Protein AF-A0A1T4WSH3-F1 (afdb_monomer)

Nearest PDB structures (foldseek):
  8tbq-assembly2_Q  TM=6.444E-01  e=2.329E+00  Homo sapiens
  2rbl-assembly1_B  TM=6.288E-01  e=8.322E+00  Homo sapiens
  4i84-assembly1_A  TM=2.835E-01  e=1.670E+00  Haemophilus influenzae Rd KW20

Secondary structure (DSSP, 8-state):
-------PPPPHHHHHHHHHHHHHHHHHHHHHHHHHHHHHHHHHHHHHHHHHHHHHHHHHHHSSSGGG-EETTEE-EEEETTEEEEEEEEE-TTSEEEEEEEEE-GGGS------TT---SEEEEEEEETTEEEEEESSSTT--EEESS-EEEEEE-SSEEEEEETTTEEEEEEPPTT-S-EEEEEE-TT-EEEEEEEEEEEE-SSSPEEEEEEE-TT-EEEEEEEEEES-EEEEES-S-TTS-----EEEEEEEEEEETTEEEEEEEEEEEE-

Foldseek 3Di:
DDDDDDDDDDDPVNVVVVVVVVVVPVVVVVVVVVVVVVVVVLVVVLVVQVVVLVVQVVQCQVDQDLQPDADLNWHWDDPDVPAPKTWTWDQHPVQKIKIKIKHFPPVPQPPLPCPVDPDAQWEWEWADEQQFIWIATPPDDGDTDGARHQEWEWEQDPFWIWIDGHDDDIDITGGDPPDQAEYEYEYDLRAEYPDEREYEYEHPDQDEHEYEYAYPPNHHHHYDYHDPYDHYHYHYNSPDPPDDDDRFTKMKIKMWIDGPNHTSDIDIDIHTRD

Solvent-accessible surface area (backbone atoms only — not comparable to full-atom values): 15424 Å² total; per-residue (Å²): 137,87,81,82,82,80,79,82,74,86,51,72,65,59,52,53,52,53,52,51,55,48,56,67,50,49,56,61,52,50,51,50,53,54,49,50,53,52,52,51,50,54,49,52,55,41,52,52,38,47,53,54,42,50,52,52,52,51,51,64,61,70,45,88,51,68,83,75,46,73,58,97,85,29,53,54,40,67,75,45,96,94,46,81,30,34,39,27,66,43,76,46,98,87,55,38,34,41,41,36,44,33,37,62,41,76,92,52,49,66,83,67,69,74,59,92,72,74,81,57,46,40,50,38,36,36,34,34,32,61,77,48,28,31,40,31,41,80,90,54,78,81,50,77,45,79,25,74,48,58,44,40,36,40,38,32,46,87,70,32,39,37,41,37,40,43,96,83,44,73,50,77,38,65,52,50,91,93,55,68,46,35,37,38,38,34,34,37,54,71,19,45,25,80,56,72,29,38,36,38,35,34,28,73,41,94,53,59,25,37,40,38,39,35,66,32,94,66,32,43,74,38,70,51,75,47,78,77,36,64,46,72,45,79,42,74,59,67,85,65,90,89,66,82,92,73,70,55,40,35,28,43,40,36,33,37,30,26,44,92,94,38,76,70,40,74,49,76,48,77,41,78,41,121

Radius of gyration: 34.71 Å; Cα contacts (8 Å, |Δi|>4): 521; chains: 1; bounding box: 58×42×133 Å

Structure (mmCIF, N/CA/C/O backbone):
data_AF-A0A1T4WSH3-F1
#
_entry.id   AF-A0A1T4WSH3-F1
#
loop_
_atom_site.group_PDB
_atom_site.id
_atom_site.type_symbol
_atom_site.label_atom_id
_atom_site.label_alt_id
_atom_site.label_comp_id
_atom_site.label_asym_id
_atom_site.label_entity_id
_atom_site.label_seq_id
_atom_site.pdbx_PDB_ins_code
_atom_site.Cartn_x
_atom_site.Cartn_y
_atom_site.Cartn_z
_atom_site.occupancy
_atom_site.B_iso_or_equiv
_atom_site.auth_seq_id
_atom_site.auth_comp_id
_atom_site.auth_asym_id
_atom_site.auth_atom_id
_atom_site.pdbx_PDB_model_num
ATOM 1 N N . MET A 1 1 ? -1.755 12.542 95.891 1.00 45.91 1 MET A N 1
ATOM 2 C CA . MET A 1 1 ? -3.155 12.495 95.406 1.00 45.91 1 MET A CA 1
ATOM 3 C C . MET A 1 1 ? -3.164 12.089 93.937 1.00 45.91 1 MET A C 1
ATOM 5 O O . MET A 1 1 ? -2.568 12.789 93.130 1.00 45.91 1 MET A O 1
ATOM 9 N N . LYS A 1 2 ? -3.766 10.944 93.587 1.00 52.41 2 LYS A N 1
ATOM 10 C CA . LYS A 1 2 ? -3.873 10.466 92.195 1.00 52.41 2 LYS A CA 1
ATOM 11 C C . LYS A 1 2 ? -5.137 11.063 91.564 1.00 52.41 2 LYS A C 1
ATOM 13 O O . LYS A 1 2 ? -6.231 10.855 92.079 1.00 52.41 2 LYS A O 1
ATOM 18 N N . LYS A 1 3 ? -4.981 11.833 90.485 1.00 61.66 3 LYS A N 1
ATOM 19 C CA . LYS A 1 3 ? -6.081 12.474 89.749 1.00 61.66 3 LYS A CA 1
ATOM 20 C C . LYS A 1 3 ? -6.714 11.425 88.823 1.00 61.66 3 LYS A C 1
ATOM 22 O O . LYS A 1 3 ? -6.039 10.933 87.923 1.00 61.66 3 LYS A O 1
ATOM 27 N N . TYR A 1 4 ? -7.969 11.047 89.059 1.00 64.12 4 TYR A N 1
ATOM 28 C CA . TYR A 1 4 ? -8.702 10.151 88.160 1.00 64.12 4 TYR A CA 1
ATOM 29 C C . TYR A 1 4 ? -9.116 10.923 86.901 1.00 64.12 4 TYR A C 1
ATOM 31 O O . TYR A 1 4 ? -9.832 11.919 86.982 1.00 64.12 4 TYR A O 1
ATOM 39 N N . ILE A 1 5 ? -8.643 10.478 85.736 1.00 67.00 5 ILE A N 1
ATOM 40 C CA . ILE A 1 5 ? -9.061 11.008 84.434 1.00 67.00 5 ILE A CA 1
ATOM 41 C C . ILE A 1 5 ? -10.347 10.277 84.043 1.00 67.00 5 ILE A C 1
ATOM 43 O O . ILE A 1 5 ? -10.313 9.102 83.683 1.00 67.00 5 ILE A O 1
ATOM 47 N N . ILE A 1 6 ? -11.488 10.960 84.133 1.00 66.00 6 ILE A N 1
ATOM 48 C CA . ILE A 1 6 ? -12.775 10.436 83.663 1.00 66.00 6 ILE A CA 1
ATOM 49 C C . ILE A 1 6 ? -12.765 10.509 82.132 1.00 66.00 6 ILE A C 1
ATOM 51 O O . ILE A 1 6 ? -12.774 11.601 81.562 1.00 66.00 6 ILE A O 1
ATOM 55 N N . LYS A 1 7 ? -12.722 9.358 81.452 1.00 70.38 7 LYS A N 1
ATOM 56 C CA . LYS A 1 7 ? -12.909 9.305 79.996 1.00 70.38 7 LYS A CA 1
ATOM 57 C C . LYS A 1 7 ? -14.381 9.595 79.695 1.00 70.38 7 LYS A C 1
ATOM 59 O O . LYS A 1 7 ? -15.243 8.799 80.054 1.00 70.38 7 LYS A O 1
ATOM 64 N N . LYS A 1 8 ? -14.674 10.743 79.076 1.00 74.38 8 LYS A N 1
ATOM 65 C CA . LYS A 1 8 ? -16.022 11.049 78.575 1.00 74.38 8 LYS A CA 1
ATOM 66 C C . LYS A 1 8 ? -16.357 10.060 77.453 1.00 74.38 8 LYS A C 1
ATOM 68 O O . LYS A 1 8 ? -15.597 9.955 76.494 1.00 74.38 8 LYS A O 1
ATOM 73 N N . GLY A 1 9 ? -17.440 9.304 77.616 1.00 78.44 9 GLY A N 1
ATOM 74 C CA . GLY A 1 9 ? -17.995 8.460 76.556 1.00 78.44 9 GLY A CA 1
ATOM 75 C C . GLY A 1 9 ? -18.717 9.301 75.503 1.00 78.44 9 GLY A C 1
ATOM 76 O O . GLY A 1 9 ? -19.080 10.445 75.772 1.00 78.44 9 GLY A O 1
ATOM 77 N N . PHE A 1 10 ? -18.923 8.730 74.317 1.00 84.06 10 PHE A N 1
ATOM 78 C CA . PHE A 1 10 ? -19.727 9.358 73.271 1.00 84.06 10 PHE A CA 1
ATOM 79 C C . PHE A 1 10 ? -21.198 9.398 73.673 1.00 84.06 10 PHE A C 1
ATOM 81 O O . PHE A 1 10 ? -21.735 8.438 74.233 1.00 84.06 10 PHE A O 1
ATOM 88 N N . THR A 1 11 ? -21.857 10.507 73.367 1.00 92.12 11 THR A N 1
ATOM 89 C CA . THR A 1 11 ? -23.306 10.621 73.513 1.00 92.12 11 THR A CA 1
ATOM 90 C C . THR A 1 11 ? -24.012 9.854 72.392 1.00 92.12 11 THR A C 1
ATOM 92 O O . THR A 1 11 ? -23.492 9.702 71.286 1.00 92.12 11 THR A O 1
ATOM 95 N N . LEU A 1 12 ? -25.234 9.381 72.653 1.00 89.25 12 LEU A N 1
ATOM 96 C CA . LEU A 1 12 ? -26.031 8.661 71.653 1.00 89.25 12 LEU A CA 1
ATOM 97 C C . LEU A 1 12 ? -26.267 9.506 70.388 1.00 89.25 12 LEU A C 1
ATOM 99 O O . LEU A 1 12 ? -26.249 8.983 69.276 1.00 89.25 12 LEU A O 1
ATOM 103 N N . ILE A 1 13 ? -26.445 10.819 70.557 1.00 92.62 13 ILE A N 1
ATOM 104 C CA . ILE A 1 13 ? -26.653 11.749 69.446 1.00 92.62 13 ILE A CA 1
AT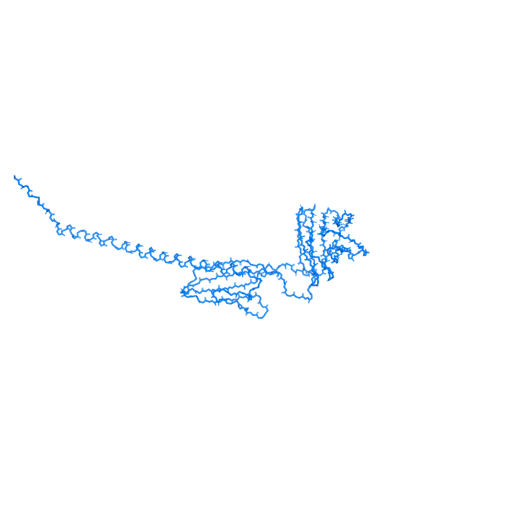OM 105 C C . ILE A 1 13 ? -25.398 11.899 68.576 1.00 92.62 13 ILE A C 1
ATOM 107 O O . ILE A 1 13 ? -25.514 11.897 67.354 1.00 92.62 13 ILE A O 1
ATOM 111 N N . GLU A 1 14 ? -24.198 11.940 69.167 1.00 91.81 14 GLU A N 1
ATOM 112 C CA . GLU A 1 14 ? -22.936 11.966 68.410 1.00 91.81 14 GLU A CA 1
ATOM 113 C C . GLU A 1 14 ? -22.755 10.692 67.577 1.00 91.81 14 GLU A C 1
ATOM 115 O O . GLU A 1 14 ? -22.314 10.765 66.428 1.00 91.81 14 GLU A O 1
ATOM 120 N N . ILE A 1 15 ? -23.151 9.534 68.117 1.00 94.06 15 ILE A N 1
ATOM 121 C CA . ILE A 1 15 ? -23.116 8.255 67.395 1.00 94.06 15 ILE A CA 1
ATOM 122 C C . ILE A 1 15 ? -24.093 8.282 66.211 1.00 94.06 15 ILE A C 1
ATOM 124 O O . ILE A 1 15 ? -23.707 7.946 65.091 1.00 94.06 15 ILE A O 1
ATOM 128 N N . LEU A 1 16 ? -25.333 8.731 66.423 1.00 94.69 16 LEU A N 1
ATOM 129 C CA . LEU A 1 16 ? -26.349 8.807 65.366 1.00 94.69 16 LEU A CA 1
ATOM 130 C C . LEU A 1 16 ? -25.960 9.776 64.244 1.00 94.69 16 LEU A C 1
ATOM 132 O O . LEU A 1 16 ? -26.102 9.439 63.066 1.00 94.69 16 LEU A O 1
ATOM 136 N N . ILE A 1 17 ? -25.430 10.953 64.588 1.00 95.12 17 ILE A N 1
ATOM 137 C CA . ILE A 1 17 ? -24.959 11.936 63.603 1.00 95.12 17 ILE A CA 1
ATOM 138 C C . ILE A 1 17 ? -23.776 11.367 62.811 1.00 95.12 17 ILE A C 1
ATOM 140 O O . ILE A 1 17 ? -23.771 11.448 61.584 1.00 95.12 17 ILE A O 1
ATOM 144 N N . SER A 1 18 ? -22.815 10.725 63.481 1.00 95.94 18 SER A N 1
ATOM 145 C CA . SER A 1 18 ? -21.646 10.126 62.820 1.00 95.94 18 SER A CA 1
ATOM 146 C C . SER A 1 18 ? -22.043 9.029 61.827 1.00 95.94 18 SER A C 1
ATOM 148 O O . SER A 1 18 ? -21.550 9.009 60.702 1.00 95.94 18 SER A O 1
ATOM 150 N N . ILE A 1 19 ? -22.978 8.151 62.206 1.00 94.44 19 ILE A N 1
ATOM 151 C CA . ILE A 1 19 ? -23.505 7.098 61.323 1.00 94.44 19 ILE A CA 1
ATOM 152 C C . ILE A 1 19 ? -24.274 7.706 60.142 1.00 94.44 19 ILE A C 1
ATOM 154 O O . ILE A 1 19 ? -24.131 7.249 59.009 1.00 94.44 19 ILE A O 1
ATOM 158 N N . SER A 1 20 ? -25.055 8.760 60.382 1.00 95.62 20 SER A N 1
ATOM 159 C CA . SER A 1 20 ? -25.811 9.445 59.326 1.00 95.62 20 SER A CA 1
ATOM 160 C C . SER A 1 20 ? -24.880 10.071 58.287 1.00 95.62 20 SER A C 1
ATOM 162 O O . SER A 1 20 ? -25.055 9.861 57.089 1.00 95.62 20 SER A O 1
ATOM 164 N N . ILE A 1 21 ? -23.842 10.780 58.741 1.00 96.31 21 ILE A N 1
ATOM 165 C CA . ILE A 1 21 ? -22.812 11.359 57.868 1.00 96.31 21 ILE A CA 1
ATOM 166 C C . ILE A 1 21 ? -22.075 10.252 57.105 1.00 96.31 21 ILE A C 1
ATOM 168 O O . ILE A 1 21 ? -21.850 10.378 55.902 1.00 96.31 21 ILE A O 1
ATOM 172 N N . LEU A 1 22 ? -21.750 9.142 57.773 1.00 95.81 22 LEU A N 1
ATOM 173 C CA . LEU A 1 22 ? -21.101 7.999 57.141 1.00 95.81 22 LEU A CA 1
ATOM 174 C C . LEU A 1 22 ? -21.944 7.432 55.989 1.00 95.81 22 LEU A C 1
ATOM 176 O O . LEU A 1 22 ? -21.416 7.230 54.897 1.00 95.81 22 LEU A O 1
ATOM 180 N N . PHE A 1 23 ? -23.249 7.226 56.186 1.00 95.69 23 PHE A N 1
ATOM 181 C CA . PHE A 1 23 ? -24.123 6.728 55.119 1.00 95.69 23 PHE A CA 1
ATOM 182 C C . PHE A 1 23 ? -24.249 7.702 53.946 1.00 95.69 23 PHE A C 1
ATOM 184 O O . PHE A 1 23 ? -24.238 7.263 52.795 1.00 95.69 23 PHE A O 1
ATOM 191 N N . ILE A 1 24 ? -24.294 9.010 54.216 1.00 96.38 24 ILE A N 1
ATOM 192 C CA . ILE A 1 24 ? -24.302 10.042 53.169 1.00 96.38 24 ILE A CA 1
ATOM 193 C C . ILE A 1 24 ? -23.031 9.959 52.304 1.00 96.38 24 ILE A C 1
ATOM 195 O O . ILE A 1 24 ? -23.103 10.145 51.091 1.00 96.38 24 ILE A O 1
ATOM 199 N N . ILE A 1 25 ? -21.877 9.635 52.899 1.00 96.88 25 ILE A N 1
ATOM 200 C CA . ILE A 1 25 ? -20.580 9.563 52.202 1.00 96.88 25 ILE A CA 1
ATOM 201 C C . ILE A 1 25 ? -20.362 8.215 51.494 1.00 96.88 25 ILE A C 1
ATOM 203 O O . ILE A 1 25 ? -19.770 8.175 50.414 1.00 96.88 25 ILE A O 1
ATOM 207 N N . ILE A 1 26 ? -20.834 7.103 52.065 1.00 97.00 26 ILE A N 1
ATOM 208 C CA . ILE A 1 26 ? -20.599 5.758 51.508 1.00 97.00 26 ILE A CA 1
ATOM 209 C C . ILE A 1 26 ? -21.195 5.609 50.104 1.00 97.00 26 ILE A C 1
ATOM 211 O O . ILE A 1 26 ? -20.582 4.970 49.247 1.00 97.00 26 ILE A O 1
ATOM 215 N N . ILE A 1 27 ? -22.364 6.199 49.847 1.00 93.94 27 ILE A N 1
ATOM 216 C CA . ILE A 1 27 ? -23.059 6.079 48.557 1.00 93.94 27 ILE A CA 1
ATOM 217 C C . ILE A 1 27 ? -22.213 6.639 47.392 1.00 93.94 27 ILE A C 1
ATOM 219 O O . ILE A 1 27 ? -21.898 5.874 46.473 1.00 93.94 27 ILE A O 1
ATOM 223 N N . PRO A 1 28 ? -21.789 7.921 47.390 1.00 94.62 28 PRO A N 1
ATOM 224 C CA . PRO A 1 28 ? -20.967 8.459 46.307 1.00 94.62 28 PRO A CA 1
ATOM 225 C C . PRO A 1 28 ? -19.596 7.778 46.219 1.00 94.62 28 PRO A C 1
ATOM 227 O O . PRO A 1 28 ? -19.107 7.551 45.113 1.00 94.62 28 PRO A O 1
ATOM 230 N N . LEU A 1 29 ? -19.000 7.383 47.350 1.00 95.69 29 LEU A N 1
ATOM 231 C CA . LEU A 1 29 ? -17.715 6.681 47.355 1.00 95.69 29 LEU A CA 1
ATOM 232 C C . LEU A 1 29 ? -17.809 5.309 46.671 1.00 95.69 29 LEU A C 1
ATOM 234 O O . LEU A 1 29 ? -16.958 4.958 45.855 1.00 95.69 29 LEU A O 1
ATOM 238 N N . SER A 1 30 ? -18.881 4.564 46.940 1.00 95.50 30 SER A N 1
ATOM 239 C CA . SER A 1 30 ? -19.142 3.273 46.295 1.00 95.50 30 SER A CA 1
ATOM 240 C C . SER A 1 30 ? -19.318 3.436 44.786 1.00 95.50 30 SER A C 1
ATOM 242 O O . SER A 1 30 ? -18.736 2.682 44.006 1.00 95.50 30 SER A O 1
ATOM 244 N N . ASN A 1 31 ? -20.047 4.471 44.357 1.00 95.12 31 ASN A N 1
ATOM 245 C CA . ASN A 1 31 ? -20.221 4.777 42.937 1.00 95.12 31 ASN A CA 1
ATOM 246 C C . ASN A 1 31 ? -18.897 5.125 42.247 1.00 95.12 31 ASN A C 1
ATOM 248 O O . ASN A 1 31 ? -18.676 4.694 41.113 1.00 95.12 31 ASN A O 1
ATOM 252 N N . LEU A 1 32 ? -18.000 5.856 42.916 1.00 95.50 32 LEU A N 1
ATOM 253 C CA . LEU A 1 32 ? -16.665 6.149 42.390 1.00 95.50 32 LEU A CA 1
ATOM 254 C C . LEU A 1 32 ? -15.827 4.879 42.228 1.00 95.50 32 LEU A C 1
ATOM 256 O O . LEU A 1 32 ? -15.214 4.693 41.180 1.00 95.50 32 LEU A O 1
ATOM 260 N N . ILE A 1 33 ? -15.840 3.978 43.213 1.00 96.31 33 ILE A N 1
ATOM 261 C CA . ILE A 1 33 ? -15.105 2.705 43.144 1.00 96.31 33 ILE A CA 1
ATOM 262 C C . ILE A 1 33 ? -15.643 1.831 42.002 1.00 96.31 33 ILE A C 1
ATOM 264 O O . ILE A 1 33 ? -14.872 1.325 41.182 1.00 96.31 33 ILE A O 1
ATOM 268 N N . ILE A 1 34 ? -16.966 1.693 41.889 1.00 95.88 34 ILE A N 1
ATOM 269 C CA . ILE A 1 34 ? -17.604 0.925 40.809 1.00 95.88 34 ILE A CA 1
ATOM 270 C C . ILE A 1 34 ? -17.292 1.548 39.442 1.00 95.88 34 ILE A C 1
ATOM 272 O O . ILE A 1 34 ? -17.012 0.837 38.480 1.00 95.88 34 ILE A O 1
ATOM 276 N N . SER A 1 35 ? -17.314 2.875 39.336 1.00 94.88 35 SER A N 1
ATOM 277 C CA . SER A 1 35 ? -17.013 3.563 38.075 1.00 94.88 35 SER A CA 1
ATOM 278 C C . SER A 1 35 ? -15.540 3.429 37.697 1.00 94.88 35 SER A C 1
ATOM 280 O O . SER A 1 35 ? -15.230 3.151 36.543 1.00 94.88 35 SER A O 1
ATOM 282 N N . SER A 1 36 ? -14.634 3.552 38.668 1.00 95.19 36 SER A N 1
ATOM 283 C CA . SER A 1 36 ? -13.191 3.406 38.467 1.00 95.19 36 SER A CA 1
ATOM 284 C C . SER A 1 36 ? -12.817 1.993 38.019 1.00 95.19 36 SER A C 1
ATOM 286 O O . SER A 1 36 ? -12.074 1.821 37.053 1.00 95.19 36 SER A O 1
ATOM 288 N N . THR A 1 37 ? -13.391 0.967 38.652 1.00 95.25 37 THR A N 1
ATOM 289 C CA . THR A 1 37 ? -13.166 -0.436 38.266 1.00 95.25 37 THR A CA 1
ATOM 290 C C . THR A 1 37 ? -13.713 -0.737 36.872 1.00 95.25 37 THR A C 1
ATOM 292 O O . THR A 1 37 ? -13.007 -1.327 36.057 1.00 95.25 37 THR A O 1
ATOM 295 N N . LYS A 1 38 ? -14.922 -0.261 36.542 1.00 94.25 38 LYS A N 1
ATOM 296 C CA . LYS A 1 38 ? -15.485 -0.377 35.186 1.00 94.25 38 LYS A CA 1
ATOM 297 C C . LYS A 1 38 ? -14.633 0.339 34.138 1.00 94.25 38 LYS A C 1
ATOM 299 O O . LYS A 1 38 ? -14.395 -0.217 33.069 1.00 94.25 38 LYS A O 1
ATOM 304 N N . MET A 1 39 ? -14.163 1.549 34.439 1.00 93.69 39 MET A N 1
ATOM 305 C CA . MET A 1 39 ? -13.318 2.325 33.531 1.00 93.69 39 MET A CA 1
ATOM 306 C C . MET A 1 39 ? -11.962 1.654 33.319 1.00 93.69 39 MET A C 1
ATOM 308 O O . MET A 1 39 ? -11.512 1.542 32.183 1.00 93.69 39 MET A O 1
ATOM 312 N N . SER A 1 40 ? -11.358 1.138 34.390 1.00 94.81 40 SER A N 1
ATOM 313 C CA . SER A 1 40 ? -10.108 0.379 34.320 1.00 94.81 40 SER A CA 1
ATOM 314 C C . SER A 1 40 ? -10.277 -0.876 33.469 1.00 94.81 40 SER A C 1
ATOM 316 O O . SER A 1 40 ? -9.476 -1.108 32.567 1.00 94.81 40 SER A O 1
ATOM 318 N N . LYS A 1 41 ? -11.363 -1.637 33.673 1.00 92.75 41 LYS A N 1
ATOM 319 C CA . LYS A 1 41 ? -11.628 -2.840 32.879 1.00 92.75 41 LYS A CA 1
ATOM 320 C C . LYS A 1 41 ? -11.861 -2.521 31.404 1.00 92.75 41 LYS A C 1
ATOM 322 O O . LYS A 1 41 ? -11.288 -3.170 30.541 1.00 92.75 41 LYS A O 1
ATOM 327 N N . SER A 1 42 ? -12.647 -1.487 31.105 1.00 91.75 42 SER A N 1
ATOM 328 C CA . SER A 1 42 ? -12.857 -1.047 29.722 1.00 91.75 42 SER A CA 1
ATOM 329 C C . SER A 1 42 ? -11.567 -0.539 29.069 1.00 91.75 42 SER A C 1
ATOM 331 O O . SER A 1 42 ? -11.404 -0.690 27.858 1.00 91.75 42 SER A O 1
ATOM 333 N N . GLY A 1 43 ? -10.672 0.082 29.842 1.00 93.44 43 GLY A N 1
ATOM 334 C CA . GLY A 1 43 ? -9.358 0.519 29.377 1.00 93.44 43 GLY A CA 1
ATOM 335 C C . GLY A 1 43 ? -8.458 -0.660 29.021 1.00 93.44 43 GLY A C 1
ATOM 336 O O . GLY A 1 43 ? -7.895 -0.679 27.930 1.00 93.44 43 GLY A O 1
ATOM 337 N N . GLU A 1 44 ? -8.395 -1.663 29.898 1.00 94.12 44 GLU A N 1
ATOM 338 C CA . GLU A 1 44 ? -7.676 -2.920 29.663 1.00 94.12 44 GLU A CA 1
ATOM 339 C C . GLU A 1 44 ? -8.182 -3.618 28.393 1.00 94.12 44 GLU A C 1
ATOM 341 O O . GLU A 1 44 ? -7.391 -3.949 27.512 1.00 94.12 44 GLU A O 1
ATOM 346 N N . GLU A 1 45 ? -9.503 -3.761 28.244 1.00 93.94 45 GLU A N 1
ATOM 347 C CA . GLU A 1 45 ? -10.096 -4.414 27.072 1.00 93.94 45 GLU A CA 1
ATOM 348 C C . GLU A 1 45 ? -9.777 -3.680 25.767 1.00 93.94 45 GLU A C 1
ATOM 350 O O . GLU A 1 45 ? -9.473 -4.293 24.742 1.00 93.94 45 GLU A O 1
ATOM 355 N N . LYS A 1 46 ? -9.808 -2.345 25.799 1.00 94.81 46 LYS A N 1
ATOM 356 C CA . LYS A 1 46 ? -9.439 -1.529 24.643 1.00 94.81 46 LYS A CA 1
ATOM 357 C C . LYS A 1 46 ? -7.957 -1.659 24.314 1.00 94.81 46 LYS A C 1
ATOM 359 O O . LYS A 1 46 ? -7.614 -1.753 23.141 1.00 94.81 46 LYS A O 1
ATOM 364 N N . GLN A 1 47 ? -7.087 -1.662 25.320 1.00 96.12 47 GLN A N 1
ATOM 365 C CA . GLN A 1 47 ? -5.649 -1.805 25.115 1.00 96.12 47 GLN A CA 1
ATOM 366 C C . GLN A 1 47 ? -5.312 -3.164 24.496 1.00 96.12 47 GLN A C 1
ATOM 368 O O . GLN A 1 47 ? -4.571 -3.214 23.520 1.00 96.12 47 GLN A O 1
ATOM 373 N N . GLN A 1 48 ? -5.906 -4.246 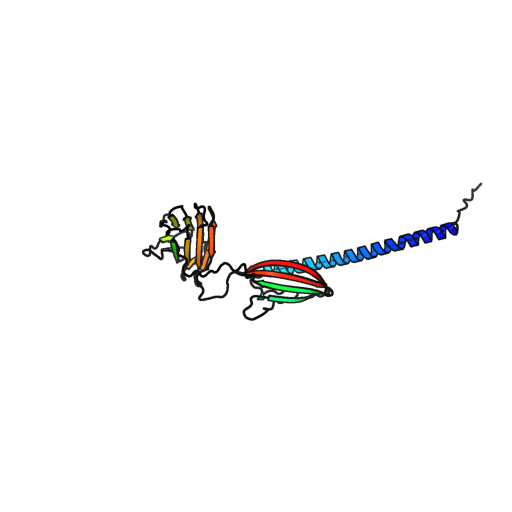25.003 1.00 95.00 48 GLN A N 1
ATOM 374 C CA . GLN A 1 48 ? -5.755 -5.579 24.419 1.00 95.00 48 GLN A CA 1
ATOM 375 C C . GLN A 1 48 ? -6.236 -5.614 22.962 1.00 95.00 48 GLN A C 1
ATOM 377 O O . GLN A 1 48 ? -5.510 -6.083 22.089 1.00 95.00 48 GLN A O 1
ATOM 382 N N . ALA A 1 49 ? -7.417 -5.054 22.674 1.00 95.25 49 ALA A N 1
ATOM 383 C CA . ALA A 1 49 ? -7.952 -4.988 21.315 1.00 95.25 49 ALA A CA 1
ATOM 384 C C . ALA A 1 49 ? -7.039 -4.211 20.348 1.00 95.25 49 ALA A C 1
ATOM 386 O O . ALA A 1 49 ? -6.861 -4.624 19.203 1.00 95.25 49 ALA A O 1
ATOM 387 N N . VAL A 1 50 ? -6.434 -3.108 20.805 1.00 96.56 50 VAL A N 1
ATOM 388 C CA . VAL A 1 50 ? -5.454 -2.343 20.018 1.00 96.56 50 VAL A CA 1
ATOM 389 C C . VAL A 1 50 ? -4.229 -3.198 19.708 1.00 96.56 50 VAL A C 1
ATOM 391 O O . VAL A 1 50 ? -3.853 -3.298 18.543 1.00 96.56 50 VAL A O 1
ATOM 394 N N . THR A 1 51 ? -3.648 -3.849 20.718 1.00 95.88 51 THR A N 1
ATOM 395 C CA . THR A 1 51 ? -2.463 -4.701 20.547 1.00 95.88 51 THR A CA 1
ATOM 396 C C . THR A 1 51 ? -2.721 -5.836 19.557 1.00 95.88 51 THR A C 1
ATOM 398 O O . THR A 1 51 ? -1.926 -6.035 18.641 1.00 95.88 51 THR A O 1
ATOM 401 N N . ILE A 1 52 ? -3.853 -6.538 19.689 1.00 94.88 52 ILE A N 1
ATOM 402 C CA . ILE A 1 52 ? -4.230 -7.639 18.789 1.00 94.88 52 ILE A CA 1
ATOM 403 C C . ILE A 1 52 ? -4.358 -7.128 17.349 1.00 94.88 52 ILE A C 1
ATOM 405 O O . ILE A 1 52 ? -3.769 -7.696 16.431 1.00 94.88 52 ILE A O 1
ATOM 409 N N . ALA A 1 53 ? -5.098 -6.036 17.138 1.00 95.56 53 ALA A N 1
ATOM 410 C CA . ALA A 1 53 ? -5.300 -5.480 15.802 1.00 95.56 53 ALA A CA 1
ATOM 411 C C . ALA A 1 53 ? -3.992 -4.997 15.157 1.00 95.56 53 ALA A C 1
ATOM 413 O O . ALA A 1 53 ? -3.794 -5.192 13.958 1.00 95.56 53 ALA A O 1
ATOM 414 N N . GLN A 1 54 ? -3.098 -4.382 15.936 1.00 95.12 54 GLN A N 1
ATOM 415 C CA . GLN A 1 54 ? -1.798 -3.923 15.448 1.00 95.12 54 GLN A CA 1
ATOM 416 C C . GLN A 1 54 ? -0.910 -5.086 15.009 1.00 95.12 54 GLN A C 1
ATOM 418 O O . GLN A 1 54 ? -0.397 -5.051 13.894 1.00 95.12 54 GLN A O 1
ATOM 423 N N . GLN A 1 55 ? -0.797 -6.132 15.830 1.00 94.31 55 GLN A N 1
ATOM 424 C CA . GLN A 1 55 ? -0.006 -7.320 15.494 1.00 94.31 55 GLN A CA 1
ATOM 425 C C . GLN A 1 55 ? -0.501 -7.980 14.205 1.00 94.31 55 GLN A C 1
ATOM 427 O O . GLN A 1 55 ? 0.290 -8.249 13.305 1.00 94.31 55 GLN A O 1
ATOM 432 N N . ILE A 1 56 ? -1.820 -8.139 14.070 1.00 94.81 56 ILE A N 1
ATOM 433 C CA . ILE A 1 56 ? -2.428 -8.691 12.855 1.0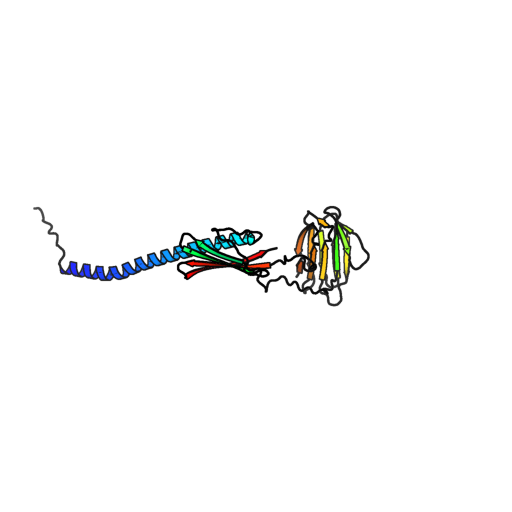0 94.81 56 ILE A CA 1
ATOM 434 C C . ILE A 1 56 ? -2.088 -7.829 11.634 1.00 94.81 56 ILE A C 1
ATOM 436 O O . ILE A 1 56 ? -1.699 -8.359 10.596 1.00 94.81 56 ILE A O 1
ATOM 440 N N . ILE A 1 57 ? -2.206 -6.501 11.731 1.00 94.31 57 ILE A N 1
ATOM 441 C CA . ILE A 1 57 ? -1.858 -5.604 10.618 1.00 94.31 57 ILE A CA 1
ATOM 442 C C . ILE A 1 57 ? -0.382 -5.728 10.238 1.00 94.31 57 ILE A C 1
ATOM 444 O O . ILE A 1 57 ? -0.062 -5.743 9.049 1.00 94.31 57 ILE A O 1
ATOM 448 N N . GLU A 1 58 ? 0.516 -5.777 11.217 1.00 92.88 58 GLU A N 1
ATOM 449 C CA . GLU A 1 58 ? 1.957 -5.871 10.978 1.00 92.88 58 GLU A CA 1
ATOM 450 C C . GLU A 1 58 ? 2.330 -7.181 10.285 1.00 92.88 58 GLU A C 1
ATOM 452 O O . GLU A 1 58 ? 3.072 -7.170 9.303 1.00 92.88 58 GLU A O 1
ATOM 457 N N . GLU A 1 59 ? 1.745 -8.294 10.708 1.00 92.00 59 GLU A N 1
ATOM 458 C CA . GLU A 1 59 ? 1.976 -9.590 10.076 1.00 92.00 59 GLU A CA 1
ATOM 459 C C . GLU A 1 59 ? 1.371 -9.664 8.674 1.00 92.00 59 GLU A C 1
ATOM 461 O O . GLU A 1 59 ? 2.042 -10.105 7.741 1.00 92.00 59 GLU A O 1
ATOM 466 N N . ILE A 1 60 ? 0.148 -9.153 8.474 1.00 91.50 60 ILE A N 1
ATOM 467 C CA . ILE A 1 60 ? -0.446 -9.053 7.133 1.00 91.50 60 ILE A CA 1
ATOM 468 C C . ILE A 1 60 ? 0.435 -8.191 6.221 1.00 91.50 60 ILE A C 1
ATOM 470 O O . ILE A 1 60 ? 0.563 -8.488 5.032 1.00 91.50 60 ILE A O 1
ATOM 474 N N . LYS A 1 61 ? 1.061 -7.129 6.737 1.00 89.19 61 LYS A N 1
ATOM 475 C CA . LYS A 1 61 ? 2.009 -6.311 5.967 1.00 89.19 61 LYS A CA 1
ATOM 476 C C . LYS A 1 61 ? 3.319 -7.037 5.670 1.00 89.19 61 LYS A C 1
ATOM 478 O O . LYS A 1 61 ? 3.878 -6.799 4.604 1.00 89.19 61 LYS A O 1
ATOM 483 N N . GLY A 1 62 ? 3.789 -7.893 6.575 1.00 86.06 62 GLY A N 1
ATOM 484 C CA . GLY A 1 62 ? 5.067 -8.599 6.463 1.00 86.06 62 GLY A CA 1
ATOM 485 C C . GLY A 1 62 ? 5.065 -9.817 5.534 1.00 86.06 62 GLY A C 1
ATOM 486 O O . GLY A 1 62 ? 6.123 -10.197 5.038 1.00 86.06 62 GLY A O 1
ATOM 487 N N . ILE A 1 63 ? 3.910 -10.434 5.273 1.00 84.56 63 ILE A N 1
ATOM 488 C CA . ILE A 1 63 ? 3.814 -11.596 4.369 1.00 84.56 63 ILE A CA 1
ATOM 489 C C . ILE A 1 63 ? 3.859 -11.185 2.885 1.00 84.56 63 ILE A C 1
ATOM 491 O O . ILE A 1 63 ? 3.381 -10.107 2.543 1.00 84.56 63 ILE A O 1
ATOM 495 N N . PRO A 1 64 ? 4.363 -12.026 1.968 1.00 75.44 64 PRO A N 1
ATOM 496 C CA . PRO A 1 64 ? 4.351 -11.726 0.532 1.00 75.44 64 PRO A CA 1
ATOM 497 C C . PRO A 1 64 ? 2.954 -11.876 -0.097 1.00 75.44 64 PRO A C 1
ATOM 499 O O . PRO A 1 64 ? 2.549 -11.045 -0.903 1.00 75.44 64 PRO A O 1
ATOM 502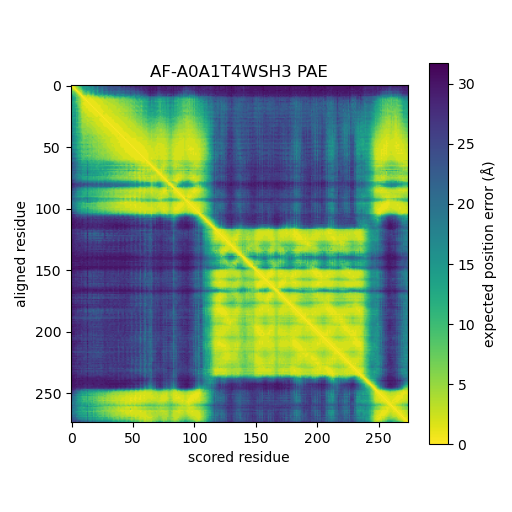 N N . ASP A 1 65 ? 2.185 -12.881 0.329 1.00 81.56 65 ASP A N 1
ATOM 503 C CA . ASP A 1 65 ? 0.835 -13.195 -0.161 1.00 81.56 65 ASP A CA 1
ATOM 504 C C . ASP A 1 65 ? -0.116 -13.381 1.032 1.00 81.56 65 ASP A C 1
ATOM 506 O O . ASP A 1 65 ? 0.277 -13.879 2.084 1.00 81.56 65 ASP A O 1
ATOM 510 N N . PHE A 1 66 ? -1.379 -12.988 0.886 1.00 84.50 66 PHE A N 1
ATOM 511 C CA . PHE A 1 66 ? -2.413 -13.178 1.902 1.00 84.50 66 PHE A CA 1
ATOM 512 C C . PHE A 1 66 ? -2.755 -14.652 2.147 1.00 84.50 66 PHE A C 1
ATOM 514 O O . PHE A 1 66 ? -3.165 -14.994 3.255 1.00 84.50 66 PHE A O 1
ATOM 521 N N . ASN A 1 67 ? -2.529 -15.537 1.171 1.00 78.81 67 ASN A N 1
ATOM 522 C CA . ASN A 1 67 ? -2.762 -16.977 1.345 1.00 78.81 67 ASN A CA 1
ATOM 523 C C . ASN A 1 67 ? -1.856 -17.612 2.415 1.00 78.81 67 ASN A C 1
ATOM 525 O O . ASN A 1 67 ? -2.197 -18.661 2.957 1.00 78.81 67 ASN A O 1
ATOM 529 N N . SER A 1 68 ? -0.713 -16.991 2.735 1.00 76.12 68 SER A N 1
ATOM 530 C CA . SER A 1 68 ? 0.207 -17.475 3.770 1.00 76.12 68 SER A CA 1
ATOM 531 C C . SER A 1 68 ? -0.066 -16.890 5.159 1.00 76.12 68 SER A C 1
ATOM 533 O O . SER A 1 68 ? 0.735 -17.099 6.067 1.00 76.12 68 SER A O 1
ATOM 535 N N . PHE A 1 69 ? -1.143 -16.121 5.345 1.00 83.69 69 PHE A N 1
ATOM 536 C CA . PHE A 1 69 ? -1.468 -15.566 6.655 1.00 83.69 69 PHE A CA 1
ATOM 537 C C . PHE A 1 69 ? -2.000 -16.649 7.598 1.00 83.69 69 PHE A C 1
ATOM 539 O O . PHE A 1 69 ? -3.033 -17.268 7.331 1.00 83.69 69 PHE A O 1
ATOM 546 N N . SER A 1 70 ? -1.324 -16.826 8.733 1.00 79.00 70 SER A N 1
ATOM 547 C CA . SER A 1 70 ? -1.786 -17.686 9.818 1.00 79.00 70 SER A CA 1
ATOM 548 C C . SER A 1 70 ? -1.349 -17.134 11.174 1.00 79.00 70 SER A C 1
ATOM 550 O O . SER A 1 70 ? -0.304 -17.512 11.703 1.00 79.00 70 SER A O 1
ATOM 552 N N . THR A 1 71 ? -2.176 -16.276 11.761 1.00 83.62 71 THR A N 1
ATOM 553 C CA . THR A 1 71 ? -1.950 -15.735 13.111 1.00 83.62 71 THR A CA 1
ATOM 554 C C . THR A 1 71 ? -3.187 -15.937 13.948 1.00 83.62 71 THR A C 1
ATOM 556 O O . THR A 1 71 ? -4.298 -15.801 13.444 1.00 83.62 71 THR A O 1
ATOM 559 N N . TYR A 1 72 ? -3.019 -16.283 15.226 1.00 80.12 72 TYR A N 1
ATOM 560 C CA . TYR A 1 72 ? -4.136 -16.545 16.138 1.00 80.12 72 TYR A CA 1
ATOM 561 C C . TYR A 1 72 ? -5.076 -17.654 15.622 1.00 80.12 72 TYR A C 1
ATOM 563 O O . TYR A 1 72 ? -6.251 -17.721 15.978 1.00 80.12 72 TYR A O 1
ATOM 571 N N . GLY A 1 73 ? -4.568 -18.523 14.739 1.00 81.56 73 GLY A N 1
ATOM 572 C CA . GLY A 1 73 ? -5.368 -19.526 14.035 1.00 81.56 73 GLY A CA 1
ATOM 573 C C . GLY A 1 73 ? -6.390 -18.941 13.051 1.00 81.56 73 GLY A C 1
ATOM 574 O O . GLY A 1 73 ? -7.320 -19.647 12.660 1.00 81.56 73 GLY A O 1
ATOM 575 N N . ILE A 1 74 ? -6.252 -17.668 12.672 1.00 86.75 74 ILE A N 1
ATOM 576 C CA . ILE A 1 74 ? -7.041 -17.015 11.628 1.00 86.75 74 ILE A CA 1
ATOM 577 C C . ILE A 1 74 ? -6.447 -17.396 10.275 1.00 86.75 74 ILE A C 1
ATOM 579 O O . ILE A 1 74 ? -5.243 -17.280 10.064 1.00 86.75 74 ILE A O 1
ATOM 583 N N . THR A 1 75 ? -7.309 -17.812 9.353 1.00 86.75 75 THR A N 1
ATOM 584 C CA . THR A 1 75 ? -6.966 -18.022 7.943 1.00 86.75 75 THR A CA 1
ATOM 585 C C . THR A 1 75 ? -7.762 -17.043 7.091 1.00 86.75 75 THR A C 1
ATOM 587 O O . THR A 1 75 ? -8.929 -16.760 7.380 1.00 86.75 75 THR A O 1
ATOM 590 N N . LEU A 1 76 ? -7.121 -16.493 6.060 1.00 88.62 76 LEU A N 1
ATOM 591 C CA . LEU A 1 76 ? -7.769 -15.595 5.110 1.00 88.62 76 LEU A CA 1
ATOM 592 C C . LEU A 1 76 ? -8.354 -16.407 3.959 1.00 88.62 76 LEU A C 1
ATOM 594 O O . LEU A 1 76 ? -7.643 -17.129 3.266 1.00 88.62 76 LEU A O 1
ATOM 598 N N . ASN A 1 77 ? -9.657 -16.262 3.745 1.00 87.19 77 ASN A N 1
ATOM 599 C CA . ASN A 1 77 ? -10.384 -16.933 2.679 1.00 87.19 77 ASN A CA 1
ATOM 600 C C . ASN A 1 77 ? -10.792 -15.918 1.617 1.00 87.19 77 ASN A C 1
ATOM 602 O O . ASN A 1 77 ? -11.297 -14.840 1.934 1.00 87.19 77 ASN A O 1
ATOM 606 N N . LYS A 1 78 ? -10.599 -16.270 0.346 1.00 84.94 78 LYS A N 1
ATOM 607 C CA . LYS A 1 78 ? -11.008 -15.428 -0.779 1.00 84.94 78 LYS A CA 1
ATOM 608 C C . LYS A 1 78 ? -12.536 -15.429 -0.910 1.00 84.94 78 LYS A C 1
ATOM 610 O O . LYS A 1 78 ? -13.145 -16.496 -0.927 1.00 84.94 78 LYS A O 1
ATOM 615 N N . VAL A 1 79 ? -13.152 -14.249 -1.019 1.00 78.81 79 VAL A N 1
ATOM 616 C CA . VAL A 1 79 ? -14.621 -14.080 -0.973 1.00 78.81 79 VAL A CA 1
ATOM 617 C C . VAL A 1 79 ? -15.319 -14.691 -2.198 1.00 78.81 79 VAL A C 1
ATOM 619 O O . VAL A 1 79 ? -16.416 -15.232 -2.076 1.00 78.81 79 VAL A O 1
ATOM 622 N N . ALA A 1 80 ? -14.698 -14.640 -3.383 1.00 72.50 80 ALA A N 1
ATOM 623 C CA . ALA A 1 80 ? -15.215 -15.276 -4.597 1.00 72.50 80 ALA A CA 1
ATOM 624 C C . ALA A 1 80 ? -14.111 -15.530 -5.637 1.00 72.50 80 ALA A C 1
ATOM 626 O O . ALA A 1 80 ? -13.124 -14.791 -5.712 1.00 72.50 80 ALA A O 1
ATOM 627 N N . GLN A 1 81 ? -14.304 -16.532 -6.503 1.00 58.38 81 GLN A N 1
ATOM 628 C CA . GLN A 1 81 ? -13.459 -16.702 -7.690 1.00 58.38 81 GLN A CA 1
ATOM 629 C C . GLN A 1 81 ? -13.553 -15.442 -8.566 1.00 58.38 81 GLN A C 1
ATOM 631 O O . GLN A 1 81 ? -14.635 -15.058 -9.001 1.00 58.38 81 GLN A O 1
ATOM 636 N N . GLY A 1 82 ? -12.417 -14.775 -8.781 1.00 57.88 82 GLY A N 1
ATOM 637 C CA . GLY A 1 82 ? -12.316 -13.549 -9.583 1.00 57.88 82 GLY A CA 1
ATOM 638 C C . GLY A 1 82 ? -12.411 -12.225 -8.813 1.00 57.88 82 GLY A C 1
ATOM 639 O O . GLY A 1 82 ? -12.133 -11.187 -9.405 1.00 57.88 82 GLY A O 1
ATOM 640 N N . LYS A 1 83 ? -12.734 -12.229 -7.510 1.00 66.12 83 LYS A N 1
ATOM 641 C CA . LYS A 1 83 ? -12.631 -11.034 -6.650 1.00 66.12 83 LYS A CA 1
ATOM 642 C C . LYS A 1 83 ? -11.421 -11.150 -5.737 1.00 66.12 83 LYS A C 1
ATOM 644 O O . LYS A 1 83 ? -11.351 -12.094 -4.959 1.00 66.12 83 LYS A O 1
ATOM 649 N N . ASP A 1 84 ? -10.497 -10.195 -5.789 1.00 77.88 84 ASP A N 1
ATOM 650 C CA . ASP A 1 84 ? -9.314 -10.157 -4.911 1.00 77.88 84 ASP A CA 1
ATOM 651 C C . ASP A 1 84 ? -9.638 -9.614 -3.512 1.00 77.88 84 ASP A C 1
ATOM 653 O O . ASP A 1 84 ? -8.929 -8.782 -2.964 1.00 77.88 84 ASP A O 1
ATOM 657 N N . GLU A 1 85 ? -10.740 -10.083 -2.936 1.00 87.81 85 GLU A N 1
ATOM 658 C CA . GLU A 1 85 ? -11.164 -9.757 -1.578 1.00 87.81 85 GLU A CA 1
ATOM 659 C C . GLU A 1 85 ? -10.914 -10.961 -0.672 1.00 87.81 85 GLU A C 1
ATOM 661 O O . GLU A 1 85 ? -11.203 -12.101 -1.053 1.00 87.81 85 GLU A O 1
ATOM 666 N N . PHE A 1 86 ? -10.407 -10.707 0.532 1.00 90.31 86 PHE A N 1
ATOM 667 C CA . PHE A 1 86 ? -10.121 -11.733 1.529 1.00 90.31 86 PHE A CA 1
ATOM 668 C C . PHE A 1 86 ? -10.824 -11.414 2.841 1.00 90.31 86 PHE A C 1
ATOM 670 O O . PHE A 1 86 ? -10.896 -10.258 3.265 1.00 90.31 86 PHE A O 1
ATOM 677 N N . TYR A 1 87 ? -11.310 -12.459 3.501 1.00 92.62 87 TYR A N 1
ATOM 678 C CA . TYR A 1 87 ? -11.971 -12.362 4.789 1.00 92.62 87 TYR A CA 1
ATOM 679 C C . TYR A 1 87 ? -11.442 -13.418 5.756 1.00 92.62 87 TYR A C 1
ATOM 681 O O . TYR A 1 87 ? -11.238 -14.576 5.387 1.00 92.62 87 TYR A O 1
ATOM 689 N N . GLY A 1 88 ? -11.237 -13.018 7.005 1.00 91.94 88 GLY A N 1
ATOM 690 C CA . GLY A 1 88 ? -10.874 -13.911 8.097 1.00 91.94 88 GLY A CA 1
ATOM 691 C C . GLY A 1 88 ? -11.668 -13.551 9.340 1.00 91.94 88 GLY A C 1
ATOM 692 O O . GLY A 1 88 ? -11.780 -12.378 9.681 1.00 91.94 88 GLY A O 1
ATOM 693 N N . ASN A 1 89 ? -12.206 -14.555 10.025 1.00 92.75 89 ASN A N 1
ATOM 694 C CA . ASN A 1 89 ? -12.876 -14.362 11.304 1.00 92.75 89 ASN A CA 1
ATOM 695 C C . ASN A 1 89 ? -12.422 -15.417 12.310 1.00 92.75 89 ASN A C 1
ATOM 697 O O . ASN A 1 89 ? -12.246 -16.588 11.956 1.00 92.75 89 ASN A O 1
ATOM 701 N N . LYS A 1 90 ? -12.239 -15.006 13.566 1.00 93.00 90 LYS A N 1
ATOM 702 C CA . LYS A 1 90 ? -11.959 -15.933 14.663 1.00 93.00 90 LYS A CA 1
ATOM 703 C C . LYS A 1 90 ? -12.402 -15.376 16.006 1.00 93.00 90 LYS A C 1
ATOM 705 O O . LYS A 1 90 ? -12.249 -14.191 16.285 1.00 93.00 90 LYS A O 1
ATOM 710 N N . VAL A 1 91 ? -12.877 -16.275 16.863 1.00 91.56 91 VAL A N 1
ATOM 711 C CA . VAL A 1 91 ? -13.065 -16.021 18.293 1.00 91.56 91 VAL A CA 1
ATOM 712 C C . VAL A 1 91 ? -11.816 -16.480 19.045 1.00 91.56 91 VAL A C 1
ATOM 714 O O . VAL A 1 91 ? -11.382 -17.621 18.871 1.00 91.56 91 VAL A O 1
ATOM 717 N N . LEU A 1 92 ? -11.243 -15.588 19.848 1.00 90.44 92 LEU A N 1
ATOM 718 C CA . LEU A 1 92 ? -10.084 -15.828 20.709 1.00 90.44 92 LEU A CA 1
ATOM 719 C C . LEU A 1 92 ? -10.521 -16.243 22.122 1.00 90.44 92 LEU A C 1
ATOM 721 O O . LEU A 1 92 ? -11.656 -15.987 22.529 1.00 90.44 92 LEU A O 1
ATOM 725 N N . ASP A 1 93 ? -9.594 -16.816 22.892 1.00 79.94 93 ASP A N 1
ATOM 726 C CA . ASP A 1 93 ? -9.855 -17.428 24.207 1.00 79.94 93 ASP A CA 1
ATOM 727 C C . ASP A 1 93 ? -10.438 -16.458 25.259 1.00 79.94 93 ASP A C 1
ATOM 729 O O . ASP A 1 93 ? -11.110 -16.882 26.196 1.00 79.94 93 ASP A O 1
ATOM 733 N N . GLU A 1 94 ? -10.269 -15.143 25.081 1.00 81.00 94 GLU A N 1
ATOM 734 C CA . GLU A 1 94 ? -10.808 -14.101 25.975 1.00 81.00 94 GLU A CA 1
ATOM 735 C C . GLU A 1 94 ? -12.153 -13.502 25.506 1.00 81.00 94 GLU A C 1
ATOM 737 O O . GLU A 1 94 ? -12.603 -12.463 26.005 1.00 81.00 94 GLU A O 1
ATOM 742 N N . GLY A 1 95 ? -12.810 -14.140 24.532 1.00 88.19 95 GLY A N 1
ATOM 743 C CA . GLY A 1 95 ? -14.101 -13.708 23.986 1.00 88.19 95 GLY A CA 1
ATOM 744 C C . GLY A 1 95 ? -14.010 -12.544 22.995 1.00 88.19 95 GLY A C 1
ATOM 745 O O . GLY A 1 95 ? -15.040 -11.975 22.625 1.00 88.19 95 GLY A O 1
ATOM 746 N N . TYR A 1 96 ? -12.798 -12.182 22.564 1.00 92.75 96 TYR A N 1
ATOM 747 C CA . TYR A 1 96 ? -12.606 -11.262 21.448 1.00 92.75 96 TYR A CA 1
ATOM 748 C C . TYR A 1 96 ? -12.939 -11.955 20.134 1.00 92.75 96 TYR A C 1
ATOM 750 O O . TYR A 1 96 ? -12.487 -13.065 19.867 1.00 92.75 96 TYR A O 1
ATOM 758 N N . ILE A 1 97 ? -13.702 -11.266 19.303 1.00 94.44 97 ILE A N 1
ATOM 759 C CA . ILE A 1 97 ? -14.006 -11.642 17.933 1.00 94.44 97 ILE A CA 1
ATOM 760 C C . ILE A 1 97 ? -13.164 -10.739 17.045 1.00 94.44 97 ILE A C 1
ATOM 762 O O . ILE A 1 97 ? -13.245 -9.513 17.150 1.00 94.44 97 ILE A O 1
ATOM 766 N N . VAL A 1 98 ? -12.338 -11.357 16.214 1.00 95.19 98 VAL A N 1
ATOM 767 C CA . VAL A 1 98 ? -11.497 -10.683 15.235 1.00 95.19 98 VAL A CA 1
ATOM 768 C C . VAL A 1 98 ? -12.132 -10.847 13.869 1.00 95.19 98 VAL A C 1
ATOM 770 O O . VAL A 1 98 ? -12.354 -11.974 13.434 1.00 95.19 98 VAL A O 1
ATOM 773 N N . ASP A 1 99 ? -12.360 -9.730 13.194 1.00 94.75 99 ASP A N 1
ATOM 774 C CA . ASP A 1 99 ? -12.846 -9.654 11.824 1.00 94.75 99 ASP A CA 1
ATOM 775 C C . ASP A 1 99 ? -11.803 -8.949 10.962 1.00 94.75 99 ASP A C 1
ATOM 777 O O . ASP A 1 99 ? -11.468 -7.790 11.203 1.00 94.75 99 ASP A O 1
ATOM 781 N N . ILE A 1 100 ? -11.290 -9.647 9.955 1.00 95.00 100 ILE A N 1
ATOM 782 C CA . ILE A 1 100 ? -10.329 -9.123 8.988 1.00 95.00 100 ILE A CA 1
ATOM 783 C C . ILE A 1 100 ? -11.020 -9.047 7.638 1.00 95.00 100 ILE A C 1
ATOM 785 O O . ILE A 1 100 ? -11.540 -10.049 7.149 1.00 95.00 100 ILE A O 1
ATOM 789 N N . HIS A 1 101 ? -10.982 -7.878 7.015 1.00 94.38 101 HIS A N 1
ATOM 790 C CA . HIS A 1 101 ? -11.473 -7.674 5.665 1.00 94.38 101 HIS A CA 1
ATOM 791 C C . HIS A 1 101 ? -10.412 -6.959 4.838 1.00 94.38 101 HIS A C 1
ATOM 793 O O . HIS A 1 101 ? -9.969 -5.865 5.184 1.00 94.38 101 HIS A O 1
ATOM 799 N N . ILE A 1 102 ? -9.996 -7.595 3.749 1.00 91.50 102 ILE A N 1
ATOM 800 C CA . ILE A 1 102 ? -8.989 -7.072 2.834 1.00 91.50 102 ILE A CA 1
ATOM 801 C C . ILE A 1 102 ? -9.642 -6.909 1.474 1.00 91.50 102 ILE A C 1
ATOM 803 O O . ILE A 1 102 ? -10.164 -7.875 0.920 1.00 91.50 102 ILE A O 1
ATOM 807 N N . LYS A 1 103 ? -9.596 -5.697 0.927 1.00 90.31 103 LYS A N 1
ATOM 808 C CA . LYS A 1 103 ? -10.195 -5.375 -0.371 1.00 90.31 103 LYS A CA 1
ATOM 809 C C . LYS A 1 103 ? -9.211 -4.595 -1.240 1.00 90.31 103 LYS A C 1
ATOM 811 O O . LYS A 1 103 ? -8.442 -3.792 -0.708 1.00 90.31 103 LYS A O 1
ATOM 816 N N . PRO A 1 104 ? -9.216 -4.797 -2.564 1.00 85.44 104 PRO A N 1
ATOM 817 C CA . PRO A 1 104 ? -8.389 -4.005 -3.453 1.00 85.44 104 PRO A CA 1
ATOM 818 C C . PRO A 1 104 ? -8.954 -2.581 -3.525 1.00 85.44 104 PRO A C 1
ATOM 820 O O . PRO A 1 104 ? -10.169 -2.375 -3.598 1.00 85.44 104 PRO A O 1
ATOM 823 N N . ILE A 1 105 ? -8.074 -1.585 -3.513 1.00 81.56 105 ILE A N 1
ATOM 824 C CA . ILE A 1 105 ? -8.454 -0.192 -3.741 1.00 81.56 105 ILE A CA 1
ATOM 825 C C . ILE A 1 105 ? -8.549 0.012 -5.253 1.00 81.56 105 ILE A C 1
ATOM 827 O O . ILE A 1 105 ? -7.544 0.229 -5.928 1.00 81.56 105 ILE A O 1
ATOM 831 N N . ASN A 1 106 ? -9.766 -0.075 -5.790 1.00 61.41 106 ASN A N 1
ATOM 832 C CA . ASN A 1 106 ? -10.010 0.014 -7.235 1.00 61.41 106 ASN A CA 1
ATOM 833 C C . ASN A 1 106 ? -9.612 1.378 -7.834 1.00 61.41 106 ASN A C 1
ATOM 835 O O . ASN A 1 106 ? -9.200 1.429 -8.987 1.00 61.41 106 ASN A O 1
ATOM 839 N N . ASP A 1 107 ? -9.650 2.456 -7.043 1.00 49.38 107 ASP A N 1
ATOM 840 C CA . ASP A 1 107 ? -9.230 3.802 -7.473 1.00 49.38 107 ASP A CA 1
ATOM 841 C C . ASP A 1 107 ? -7.700 3.984 -7.519 1.00 49.38 107 ASP A C 1
ATOM 843 O O . ASP A 1 107 ? -7.203 4.984 -8.036 1.00 49.38 107 ASP A O 1
ATOM 847 N N . LEU A 1 108 ? -6.942 3.016 -6.992 1.00 44.34 108 LEU A N 1
ATOM 848 C CA . LEU A 1 108 ? -5.478 2.970 -7.022 1.00 44.34 108 LEU A CA 1
ATOM 849 C C . LEU A 1 108 ? -4.979 1.739 -7.786 1.00 44.34 108 LEU A C 1
ATOM 851 O O . LEU A 1 108 ? -3.907 1.205 -7.492 1.00 44.34 108 LEU A O 1
ATOM 855 N N . SER A 1 109 ? -5.714 1.297 -8.811 1.00 40.03 109 SER A N 1
ATOM 856 C CA . SER A 1 109 ? -5.033 0.617 -9.907 1.00 40.03 109 SER A CA 1
ATOM 857 C C . SER A 1 109 ? -3.991 1.598 -10.435 1.00 40.03 109 SER A C 1
ATOM 859 O O . SER A 1 109 ? -4.357 2.713 -10.827 1.00 40.03 109 SER A O 1
ATOM 861 N N . PHE A 1 110 ? -2.709 1.217 -10.465 1.00 42.72 110 PHE A N 1
ATOM 862 C CA . PHE A 1 110 ? -1.782 1.885 -11.375 1.00 42.72 110 PHE A CA 1
ATOM 863 C C . PHE A 1 110 ? -2.509 2.001 -12.704 1.00 42.72 110 PHE A C 1
ATOM 865 O O . PHE A 1 110 ? -3.106 1.020 -13.148 1.00 42.72 110 PHE A O 1
ATOM 872 N N . TYR A 1 111 ? -2.583 3.224 -13.222 1.00 37.88 111 TYR A N 1
ATOM 873 C CA . TYR A 1 111 ? -3.360 3.578 -14.397 1.00 37.88 111 TYR A CA 1
ATOM 874 C C . TYR A 1 111 ? -2.807 2.770 -15.581 1.00 37.88 111 TYR A C 1
ATOM 876 O O . TYR A 1 111 ? -2.010 3.266 -16.369 1.00 37.88 111 TYR A O 1
ATOM 884 N N . ASN A 1 112 ? -3.220 1.507 -15.700 1.00 41.00 112 ASN A N 1
ATOM 885 C CA . ASN A 1 112 ? -3.043 0.647 -16.856 1.00 41.00 112 ASN A CA 1
ATOM 886 C C . ASN A 1 112 ? -4.071 1.113 -17.876 1.00 41.00 112 ASN A C 1
ATOM 888 O O . ASN A 1 112 ? -4.954 0.373 -18.306 1.00 41.00 112 ASN A O 1
ATOM 892 N N . LYS A 1 113 ? -3.988 2.392 -18.246 1.00 38.22 113 LYS A N 1
ATOM 893 C CA . LYS A 1 113 ? -4.528 2.791 -19.522 1.00 38.22 113 LYS A CA 1
ATOM 894 C C . LYS A 1 113 ? -3.588 2.135 -20.516 1.00 38.22 113 LYS A C 1
ATOM 896 O O . LYS A 1 113 ? -2.481 2.614 -20.747 1.00 38.22 113 LYS A O 1
ATOM 901 N N . ILE A 1 114 ? -4.031 1.005 -21.055 1.00 46.09 114 ILE A N 1
ATOM 902 C CA . ILE A 1 114 ? -3.556 0.507 -22.336 1.00 46.09 114 ILE A CA 1
ATOM 903 C C . ILE A 1 114 ? -4.006 1.569 -23.347 1.00 46.09 114 ILE A C 1
ATOM 905 O O . ILE A 1 114 ? -4.998 1.409 -24.049 1.00 46.09 114 ILE A O 1
ATOM 909 N N . ASP A 1 115 ? -3.339 2.725 -23.360 1.00 46.66 115 ASP A N 1
ATOM 910 C CA . ASP A 1 115 ? -3.272 3.519 -24.571 1.00 46.66 115 ASP A CA 1
ATOM 911 C C . ASP A 1 115 ? -2.331 2.707 -25.451 1.00 46.66 115 ASP A C 1
ATOM 913 O O . ASP A 1 115 ? -1.113 2.848 -25.398 1.00 46.66 115 ASP A O 1
ATOM 917 N N . SER A 1 116 ? -2.896 1.803 -26.249 1.00 52.03 116 SER A N 1
ATOM 918 C CA . SER A 1 116 ? -2.158 1.023 -27.248 1.00 52.03 116 SER A CA 1
ATOM 919 C C . SER A 1 116 ? -1.438 1.907 -28.283 1.00 52.03 116 SER A C 1
ATOM 921 O O . SER A 1 116 ? -0.776 1.388 -29.172 1.00 52.03 116 SER A O 1
ATOM 923 N N . ASN A 1 117 ? -1.556 3.235 -28.157 1.00 65.94 117 ASN A N 1
ATOM 924 C CA . ASN A 1 117 ? -1.009 4.262 -29.026 1.00 65.94 117 ASN A CA 1
ATOM 925 C C . ASN A 1 117 ? -0.238 5.343 -28.237 1.00 65.94 117 ASN A C 1
ATOM 927 O O . ASN A 1 117 ? -0.317 6.524 -28.587 1.00 65.94 117 ASN A O 1
ATOM 931 N N . VAL A 1 118 ? 0.482 5.007 -27.156 1.00 75.56 118 VAL A N 1
ATOM 932 C CA . VAL A 1 118 ? 1.458 5.972 -26.617 1.00 75.56 118 VAL A CA 1
ATOM 933 C C . VAL A 1 118 ? 2.540 6.186 -27.676 1.00 75.56 118 VAL A C 1
ATOM 935 O O . VAL A 1 118 ? 3.322 5.292 -27.983 1.00 75.56 118 VAL A O 1
ATOM 938 N N . VAL A 1 119 ? 2.569 7.384 -28.256 1.00 83.88 119 VAL A N 1
ATOM 939 C CA . VAL A 1 119 ? 3.633 7.791 -29.175 1.00 83.88 119 VAL A CA 1
ATOM 940 C C . VAL A 1 119 ? 4.818 8.257 -28.337 1.00 83.88 119 VAL A C 1
ATOM 942 O O . VAL A 1 119 ? 4.745 9.286 -27.661 1.00 83.88 119 VAL A O 1
ATOM 945 N N . TYR A 1 120 ? 5.889 7.469 -28.351 1.00 88.50 120 TYR A N 1
ATOM 946 C CA . TYR A 1 120 ? 7.131 7.784 -27.655 1.00 88.50 120 TYR A CA 1
ATOM 947 C C . TYR A 1 120 ? 8.017 8.687 -28.516 1.00 88.50 120 TYR A C 1
ATOM 949 O O . TYR A 1 120 ? 8.099 8.519 -29.733 1.00 88.50 120 TYR A O 1
ATOM 957 N N . ASP A 1 121 ? 8.704 9.633 -27.880 1.00 89.81 121 ASP A N 1
ATOM 958 C CA . ASP A 1 121 ? 9.765 10.417 -28.521 1.00 89.81 121 ASP A CA 1
ATOM 959 C C . ASP A 1 121 ? 11.005 9.556 -28.754 1.00 89.81 121 ASP A C 1
ATOM 961 O O . ASP A 1 121 ? 11.677 9.680 -29.776 1.00 89.81 121 ASP A O 1
ATOM 965 N N . VAL A 1 122 ? 11.294 8.650 -27.814 1.00 89.38 122 VAL A N 1
ATOM 966 C CA . VAL A 1 122 ? 12.379 7.680 -27.951 1.00 89.38 122 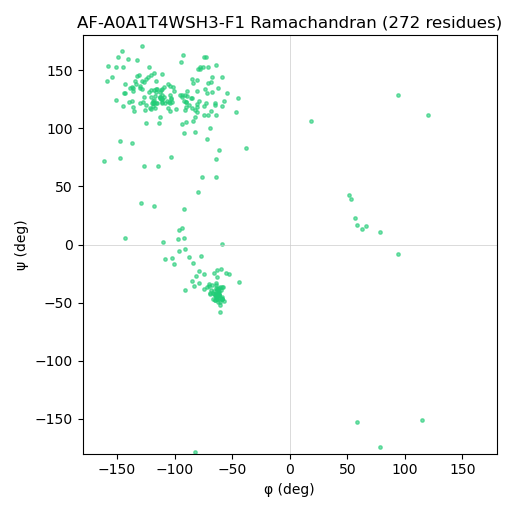VAL A CA 1
ATOM 967 C C . VAL A 1 122 ? 11.940 6.315 -27.443 1.00 89.38 122 VAL A C 1
ATOM 969 O O . VAL A 1 122 ? 11.373 6.214 -26.357 1.00 89.38 122 VAL A O 1
ATOM 972 N N . ASP A 1 123 ? 12.253 5.274 -28.212 1.00 88.88 123 ASP A N 1
ATOM 973 C CA . ASP A 1 123 ? 12.106 3.876 -27.810 1.00 88.88 123 ASP A CA 1
ATOM 974 C C . ASP A 1 123 ? 13.488 3.209 -27.776 1.00 88.88 123 ASP A C 1
ATOM 976 O O . ASP A 1 123 ? 14.208 3.163 -28.784 1.00 88.88 123 ASP A O 1
ATOM 980 N N . ILE A 1 124 ? 13.866 2.767 -26.580 1.00 88.88 124 ILE A N 1
ATOM 981 C CA . ILE A 1 124 ? 15.145 2.162 -26.233 1.00 88.88 124 ILE A CA 1
ATOM 982 C C . ILE A 1 124 ? 14.888 0.694 -25.926 1.00 88.88 124 ILE A C 1
ATOM 984 O O . ILE A 1 124 ? 14.146 0.368 -25.007 1.00 88.88 124 ILE A O 1
ATOM 988 N N . PHE A 1 125 ? 15.560 -0.198 -26.634 1.00 89.31 125 PHE A N 1
ATOM 989 C CA . PHE A 1 125 ? 15.499 -1.628 -26.384 1.00 89.31 125 PHE A CA 1
ATOM 990 C C . PHE A 1 125 ? 16.838 -2.123 -25.844 1.00 89.31 125 PHE A C 1
ATOM 992 O O . PHE A 1 125 ? 17.878 -1.876 -26.450 1.00 89.31 125 PHE A O 1
ATOM 999 N N . ILE A 1 126 ? 16.818 -2.790 -24.695 1.00 88.44 126 ILE A N 1
ATOM 1000 C CA . ILE A 1 126 ? 17.988 -3.272 -23.966 1.00 88.44 126 ILE A CA 1
ATOM 1001 C C . ILE A 1 126 ? 17.987 -4.802 -23.990 1.00 88.44 126 ILE A C 1
ATOM 1003 O O . ILE A 1 126 ? 16.980 -5.427 -23.672 1.00 88.44 126 ILE A O 1
ATOM 1007 N N . GLU A 1 127 ? 19.120 -5.407 -24.341 1.00 89.25 127 GLU A N 1
ATOM 1008 C CA . GLU A 1 127 ? 19.338 -6.857 -24.287 1.00 89.25 127 GLU A CA 1
ATOM 1009 C C . GLU A 1 127 ? 20.741 -7.195 -23.791 1.00 89.25 127 GLU A C 1
ATOM 1011 O O . GLU A 1 127 ? 21.661 -6.391 -23.925 1.00 89.25 127 GLU A O 1
ATOM 1016 N N . GLY A 1 128 ? 20.934 -8.421 -23.303 1.00 87.50 128 GLY A N 1
ATOM 1017 C CA . GLY A 1 128 ? 22.258 -8.968 -23.014 1.00 87.50 128 GLY A CA 1
ATOM 1018 C C . GLY A 1 128 ? 22.495 -9.237 -21.534 1.00 87.50 128 GLY A C 1
ATOM 1019 O O . GLY A 1 128 ? 21.567 -9.576 -20.805 1.00 87.50 128 GLY A O 1
ATOM 1020 N N . THR A 1 129 ? 23.750 -9.146 -21.102 1.00 85.81 129 THR A N 1
ATOM 1021 C CA . THR A 1 129 ? 24.173 -9.541 -19.744 1.00 85.81 129 THR A CA 1
ATOM 1022 C C . THR A 1 129 ? 24.962 -8.442 -19.055 1.00 85.81 129 THR A C 1
ATOM 1024 O O . THR A 1 129 ? 25.380 -7.502 -19.721 1.00 85.81 129 THR A O 1
ATOM 1027 N N . ASP A 1 130 ? 25.248 -8.590 -17.759 1.00 81.12 130 ASP A N 1
ATOM 1028 C CA . ASP A 1 130 ? 26.046 -7.638 -16.963 1.00 81.12 130 ASP A CA 1
ATOM 1029 C C . ASP A 1 130 ? 27.323 -7.118 -17.660 1.00 81.12 130 ASP A C 1
ATOM 1031 O O . ASP A 1 130 ? 27.723 -5.976 -17.442 1.00 81.12 130 ASP A O 1
ATOM 1035 N N . ASN A 1 131 ? 27.957 -7.939 -18.508 1.00 76.75 131 ASN A N 1
ATOM 1036 C CA . ASN A 1 131 ? 29.212 -7.611 -19.196 1.00 76.75 131 ASN A CA 1
ATOM 1037 C C . ASN A 1 131 ? 29.048 -7.207 -20.673 1.00 76.75 131 ASN A C 1
ATOM 1039 O O . ASN A 1 131 ? 30.007 -6.739 -21.288 1.00 76.75 131 ASN A O 1
ATOM 1043 N N . ASP A 1 132 ? 27.869 -7.420 -21.254 1.00 76.88 132 ASP A N 1
ATOM 1044 C CA . ASP A 1 132 ? 27.563 -7.125 -22.657 1.00 76.88 132 ASP A CA 1
ATOM 1045 C C . ASP A 1 132 ? 26.096 -6.713 -22.759 1.00 76.88 132 ASP A C 1
ATOM 1047 O O . ASP A 1 132 ? 25.238 -7.502 -23.161 1.00 76.88 132 ASP A O 1
ATOM 1051 N N . ILE A 1 133 ? 25.808 -5.489 -22.318 1.00 76.88 133 ILE A N 1
ATOM 1052 C CA . ILE A 1 133 ? 24.492 -4.874 -22.475 1.00 76.88 133 ILE A CA 1
ATOM 1053 C C . ILE A 1 133 ? 24.480 -4.144 -23.810 1.00 76.88 133 ILE A C 1
ATOM 1055 O O . ILE A 1 133 ? 25.349 -3.314 -24.083 1.00 76.88 133 ILE A O 1
ATOM 1059 N N . ARG A 1 134 ? 23.471 -4.431 -24.625 1.00 78.69 134 ARG A N 1
ATOM 1060 C CA . ARG A 1 134 ? 23.253 -3.831 -25.935 1.00 78.69 134 ARG A CA 1
ATOM 1061 C C . ARG A 1 134 ? 22.004 -2.983 -25.896 1.00 78.69 134 ARG A C 1
ATOM 1063 O O . ARG A 1 134 ? 20.936 -3.473 -25.547 1.00 78.69 134 ARG A O 1
ATOM 1070 N N . ILE A 1 135 ? 22.145 -1.730 -26.305 1.00 74.50 135 ILE A N 1
ATOM 1071 C CA . ILE A 1 135 ? 21.010 -0.845 -26.554 1.00 74.50 135 ILE A CA 1
ATOM 1072 C C . ILE A 1 135 ? 20.753 -0.771 -28.054 1.00 74.50 135 ILE A C 1
ATOM 1074 O O . ILE A 1 135 ? 21.705 -0.609 -28.813 1.00 74.50 135 ILE A O 1
ATOM 1078 N N . LYS A 1 136 ? 19.483 -0.859 -28.455 1.00 75.94 136 LYS A N 1
ATOM 1079 C CA . LYS A 1 136 ? 18.977 -0.638 -29.814 1.00 75.94 136 LYS A CA 1
ATOM 1080 C C . LYS A 1 136 ? 17.904 0.450 -29.784 1.00 75.94 136 LYS A C 1
ATOM 1082 O O . LYS A 1 136 ? 17.107 0.511 -28.853 1.00 75.94 136 LYS A O 1
ATOM 1087 N N . LYS A 1 137 ? 17.854 1.285 -30.822 1.00 71.94 137 LYS A N 1
ATOM 1088 C CA . LYS A 1 137 ? 16.708 2.166 -31.092 1.00 71.94 137 LYS A CA 1
ATOM 1089 C C . LYS A 1 137 ? 15.716 1.409 -31.969 1.00 71.94 137 LYS A C 1
ATOM 1091 O O . LYS A 1 137 ? 16.119 0.834 -32.975 1.00 71.94 137 LYS A O 1
ATOM 1096 N N . VAL A 1 138 ? 14.433 1.427 -31.616 1.00 62.38 138 VAL A N 1
ATOM 1097 C CA . VAL A 1 138 ? 13.412 0.641 -32.340 1.00 62.38 138 VAL A CA 1
ATOM 1098 C C . VAL A 1 138 ? 13.056 1.256 -33.710 1.00 62.38 138 VAL A C 1
ATOM 1100 O O . VAL A 1 138 ? 12.708 0.526 -34.632 1.00 62.38 138 VAL A O 1
ATOM 1103 N N . ASN A 1 139 ? 13.232 2.575 -33.888 1.00 61.94 139 ASN A N 1
ATOM 1104 C CA . ASN A 1 139 ? 12.725 3.314 -35.062 1.00 61.94 139 ASN A CA 1
ATOM 1105 C C . ASN A 1 139 ? 13.789 3.825 -36.055 1.00 61.94 139 ASN A C 1
ATOM 1107 O O . ASN A 1 139 ? 13.444 4.501 -37.015 1.00 61.94 139 ASN A O 1
ATOM 1111 N N . ASP A 1 140 ? 15.072 3.539 -35.842 1.00 54.12 140 ASP A N 1
ATOM 1112 C CA . ASP A 1 140 ? 16.160 3.941 -36.746 1.00 54.12 140 ASP A CA 1
ATOM 1113 C C . ASP A 1 140 ? 17.268 2.906 -36.617 1.00 54.12 140 ASP A C 1
ATOM 1115 O O . ASP A 1 140 ? 17.700 2.654 -35.495 1.00 54.12 140 ASP A O 1
ATOM 1119 N N . VAL A 1 141 ? 17.663 2.313 -37.750 1.00 53.59 141 VAL A N 1
ATOM 1120 C CA . VAL A 1 141 ? 18.844 1.459 -37.987 1.00 53.59 141 VAL A CA 1
ATOM 1121 C C . VAL A 1 141 ? 19.449 0.873 -36.708 1.00 53.59 141 VAL A C 1
ATOM 1123 O O . VAL A 1 141 ? 20.130 1.599 -36.006 1.00 53.59 141 VAL A O 1
ATOM 1126 N N . ASN A 1 142 ? 19.261 -0.427 -36.437 1.00 55.06 142 ASN A N 1
ATOM 1127 C CA . ASN A 1 142 ? 19.830 -1.173 -35.297 1.00 55.06 142 ASN A CA 1
ATOM 1128 C C . ASN A 1 142 ? 21.279 -0.769 -34.936 1.00 55.06 142 ASN A C 1
ATOM 1130 O O . ASN A 1 142 ? 22.235 -1.436 -35.342 1.00 55.06 142 ASN A O 1
ATOM 1134 N N . VAL A 1 143 ? 21.463 0.299 -34.157 1.00 58.31 143 VAL A N 1
ATOM 1135 C CA . VAL A 1 143 ? 22.786 0.690 -33.684 1.00 58.31 143 VAL A CA 1
ATOM 1136 C C . VAL A 1 143 ? 22.994 -0.020 -32.366 1.00 58.31 143 VAL A C 1
ATOM 1138 O O . VAL A 1 143 ? 22.380 0.335 -31.368 1.00 58.31 143 VAL A O 1
ATOM 1141 N N . ASN A 1 144 ? 23.820 -1.064 -32.389 1.00 63.22 144 ASN A N 1
ATOM 1142 C CA . ASN A 1 144 ? 24.184 -1.801 -31.189 1.00 63.22 144 ASN A CA 1
ATOM 1143 C C . ASN A 1 144 ? 25.279 -1.035 -30.449 1.00 63.22 144 ASN A C 1
ATOM 1145 O O . ASN A 1 144 ? 26.389 -0.884 -30.963 1.00 63.22 144 ASN A O 1
ATOM 1149 N N . TYR A 1 145 ? 24.991 -0.612 -29.225 1.00 67.00 145 TYR A N 1
ATOM 1150 C CA . TYR A 1 145 ? 25.998 -0.028 -28.345 1.00 67.00 145 TYR A CA 1
ATOM 1151 C C . TYR A 1 145 ? 26.291 -0.962 -27.181 1.00 67.00 145 TYR A C 1
ATOM 1153 O O . TYR A 1 145 ? 25.380 -1.283 -26.425 1.00 67.00 145 TYR A O 1
ATOM 1161 N N . ALA A 1 146 ? 27.552 -1.376 -27.033 1.00 64.56 146 ALA A N 1
ATOM 1162 C CA . ALA A 1 146 ? 27.999 -2.172 -25.895 1.00 64.56 146 ALA A CA 1
ATOM 1163 C C . ALA A 1 146 ? 28.249 -1.269 -24.678 1.00 64.56 146 ALA A C 1
ATOM 1165 O O . ALA A 1 146 ? 29.086 -0.362 -24.728 1.00 64.56 146 ALA A O 1
ATOM 1166 N N . ILE A 1 147 ? 27.549 -1.528 -23.577 1.00 66.50 147 ILE A N 1
ATOM 1167 C CA . ILE A 1 147 ? 27.727 -0.826 -22.306 1.00 66.50 147 ILE A CA 1
ATOM 1168 C C . ILE A 1 147 ? 28.447 -1.753 -21.330 1.00 66.50 147 ILE A C 1
ATOM 1170 O O . ILE A 1 147 ? 27.978 -2.850 -21.046 1.00 66.50 147 ILE A O 1
ATOM 1174 N N . LYS A 1 148 ? 29.586 -1.291 -20.799 1.00 59.44 148 LYS A N 1
ATOM 1175 C CA . LYS A 1 148 ? 30.392 -2.035 -19.814 1.00 59.44 148 LYS A CA 1
ATOM 1176 C C . LYS A 1 148 ? 29.977 -1.799 -18.354 1.00 59.44 148 LYS A C 1
ATOM 1178 O O . LYS A 1 148 ? 30.465 -2.495 -17.475 1.00 59.44 148 LYS A O 1
ATOM 1183 N N . SER A 1 149 ? 29.121 -0.815 -18.085 1.00 60.50 149 SER A N 1
ATOM 1184 C CA . SER A 1 149 ? 28.605 -0.506 -16.745 1.00 60.50 149 SER A CA 1
ATOM 1185 C C . SER A 1 149 ? 27.163 -0.035 -16.874 1.00 60.50 149 SER A C 1
ATOM 1187 O O . SER A 1 149 ? 26.939 0.954 -17.568 1.00 60.50 149 SER A O 1
ATOM 1189 N N . GLY A 1 150 ? 26.215 -0.751 -16.264 1.00 68.38 150 GLY A N 1
ATOM 1190 C CA . GLY A 1 150 ? 24.765 -0.605 -16.439 1.00 68.38 150 GLY A CA 1
ATOM 1191 C C . GLY A 1 150 ? 24.172 0.728 -15.982 1.00 68.38 150 GLY A C 1
ATOM 1192 O O . GLY A 1 150 ? 23.303 0.743 -15.130 1.00 68.38 150 GLY A O 1
ATOM 1193 N N . GLU A 1 151 ? 24.640 1.845 -16.525 1.00 85.25 151 GLU A N 1
ATOM 1194 C CA . GLU A 1 151 ? 24.094 3.175 -16.303 1.00 85.25 151 GLU A CA 1
ATOM 1195 C C . GLU A 1 151 ? 23.548 3.735 -17.620 1.00 85.25 151 GLU A C 1
ATOM 1197 O O . GLU A 1 151 ? 24.233 3.727 -18.652 1.00 85.25 151 GLU A O 1
ATOM 1202 N N . LEU A 1 152 ? 22.318 4.244 -17.562 1.00 88.88 152 LEU A N 1
ATOM 1203 C CA . LEU A 1 152 ? 21.664 4.977 -18.638 1.00 88.88 152 LEU A CA 1
ATOM 1204 C C . LEU A 1 152 ? 21.211 6.338 -18.115 1.00 88.88 152 LEU A C 1
ATOM 1206 O O . LEU A 1 152 ? 20.389 6.415 -17.204 1.00 88.88 152 LEU A O 1
ATOM 1210 N N . ILE A 1 153 ? 21.717 7.410 -18.715 1.00 92.00 153 ILE A N 1
ATOM 1211 C CA . ILE A 1 153 ? 21.340 8.781 -18.367 1.00 92.00 153 ILE A CA 1
ATOM 1212 C C . ILE A 1 153 ? 20.401 9.319 -19.445 1.00 92.00 153 ILE A C 1
ATOM 1214 O O . ILE A 1 153 ? 20.731 9.253 -20.628 1.00 92.00 153 ILE A O 1
ATOM 1218 N N . ILE A 1 154 ? 19.247 9.851 -19.049 1.00 93.38 154 ILE A N 1
ATOM 1219 C CA . ILE A 1 154 ? 18.203 10.372 -19.935 1.00 93.38 154 ILE A CA 1
ATOM 1220 C C . ILE A 1 154 ? 17.889 11.820 -19.541 1.00 93.38 154 ILE A C 1
ATOM 1222 O O . ILE A 1 154 ? 17.197 12.076 -18.554 1.00 93.38 154 ILE A O 1
ATOM 1226 N N . ASP A 1 155 ? 18.362 12.772 -20.337 1.00 95.69 155 ASP A N 1
ATOM 1227 C CA . ASP A 1 155 ? 18.141 14.199 -20.122 1.00 95.69 155 ASP A CA 1
ATOM 1228 C C . ASP A 1 155 ? 17.082 14.732 -21.095 1.00 95.69 155 ASP A C 1
ATOM 1230 O O . ASP A 1 155 ? 17.278 14.770 -22.311 1.00 95.69 155 ASP A O 1
ATOM 1234 N N . ASN A 1 156 ? 15.949 15.175 -20.556 1.00 95.50 156 ASN A N 1
ATOM 1235 C CA . ASN A 1 156 ? 14.867 15.805 -21.302 1.00 95.50 156 ASN A CA 1
ATOM 1236 C C . ASN A 1 156 ? 15.058 17.328 -21.331 1.00 95.50 156 ASN A C 1
ATOM 1238 O O . ASN A 1 156 ? 14.662 18.036 -20.400 1.00 95.50 156 ASN A O 1
ATOM 1242 N N . ASN A 1 157 ? 15.660 17.833 -22.408 1.00 93.50 157 ASN A N 1
ATOM 1243 C CA . ASN A 1 157 ? 15.825 19.266 -22.663 1.00 93.50 157 ASN A CA 1
ATOM 1244 C C . ASN A 1 157 ? 14.552 19.863 -23.273 1.00 93.50 157 ASN A C 1
ATOM 1246 O O . ASN A 1 157 ? 13.563 19.164 -23.473 1.00 93.50 157 ASN A O 1
ATOM 1250 N N . ILE A 1 158 ? 14.557 21.160 -23.588 1.00 89.25 158 ILE A N 1
ATOM 1251 C CA . ILE A 1 158 ? 13.388 21.837 -24.174 1.00 89.25 158 ILE A CA 1
ATOM 1252 C C . ILE A 1 158 ? 13.003 21.214 -25.522 1.00 89.25 158 ILE A C 1
ATOM 1254 O O . ILE A 1 158 ? 11.866 20.778 -25.695 1.00 89.25 158 ILE A O 1
ATOM 1258 N N . SER A 1 159 ? 13.960 21.093 -26.443 1.00 89.00 159 SER A N 1
ATOM 1259 C CA . SER A 1 159 ? 13.717 20.654 -27.824 1.00 89.00 159 SER A CA 1
ATOM 1260 C C . SER A 1 159 ? 14.062 19.191 -28.111 1.00 89.00 159 SER A C 1
ATOM 1262 O O . SER A 1 159 ? 13.631 18.653 -29.126 1.00 89.00 159 SER A O 1
ATOM 1264 N N . ASN A 1 160 ? 14.845 18.540 -27.251 1.00 92.38 160 ASN A N 1
ATOM 1265 C CA . ASN A 1 160 ? 15.382 17.208 -27.518 1.00 92.38 160 ASN A CA 1
ATOM 1266 C C . ASN A 1 160 ? 15.503 16.362 -26.248 1.00 92.38 160 ASN A C 1
ATOM 1268 O O . ASN A 1 160 ? 15.412 16.867 -25.128 1.00 92.38 160 ASN A O 1
ATOM 1272 N N . ILE A 1 161 ? 15.718 15.068 -26.453 1.00 92.25 161 ILE A N 1
ATOM 1273 C CA . ILE A 1 161 ? 16.031 14.092 -25.417 1.00 92.25 161 ILE A CA 1
ATOM 1274 C C . ILE A 1 161 ? 17.436 13.569 -25.687 1.00 92.25 161 ILE A C 1
ATOM 1276 O O . ILE A 1 161 ? 17.720 13.040 -26.761 1.00 92.25 161 ILE A O 1
ATOM 1280 N N . LYS A 1 162 ? 18.329 13.726 -24.716 1.00 93.12 162 LYS A N 1
ATOM 1281 C CA . LYS A 1 162 ? 19.710 13.259 -24.787 1.00 93.12 162 LYS A CA 1
ATOM 1282 C C . LYS A 1 162 ? 19.850 11.993 -23.954 1.00 93.12 162 LYS A C 1
ATOM 1284 O O . LYS A 1 162 ? 19.507 11.988 -22.778 1.00 93.12 162 LYS A O 1
ATOM 1289 N N . ILE A 1 163 ? 20.362 10.929 -24.560 1.00 89.38 163 ILE A N 1
ATOM 1290 C CA . ILE A 1 163 ? 20.583 9.649 -23.890 1.00 89.38 163 ILE A CA 1
ATOM 1291 C C . ILE A 1 163 ? 22.073 9.343 -23.902 1.00 89.38 163 ILE A C 1
ATOM 1293 O O . ILE A 1 163 ? 22.687 9.256 -24.967 1.00 89.38 163 ILE A O 1
ATOM 1297 N N . THR A 1 164 ? 22.636 9.174 -22.710 1.00 88.62 164 THR A N 1
ATOM 1298 C CA . THR A 1 164 ? 24.038 8.816 -22.496 1.00 88.62 164 THR A CA 1
ATOM 1299 C C . THR A 1 164 ? 24.114 7.400 -21.944 1.00 88.62 164 THR A C 1
ATOM 1301 O O . THR A 1 164 ? 23.431 7.074 -20.976 1.00 88.62 164 THR A O 1
ATOM 1304 N N . TYR A 1 165 ? 24.930 6.556 -22.562 1.00 84.25 165 TYR A N 1
ATOM 1305 C CA . TYR A 1 165 ? 25.088 5.149 -22.211 1.00 84.25 165 TYR A CA 1
ATOM 1306 C C . TYR A 1 165 ? 26.570 4.762 -22.204 1.00 84.25 165 TYR A C 1
ATOM 1308 O O . TYR A 1 165 ? 27.325 5.051 -23.140 1.00 84.25 165 TYR A O 1
ATOM 1316 N N . GLY A 1 166 ? 26.996 4.083 -21.138 1.00 70.44 166 GLY A N 1
ATOM 1317 C CA . GLY A 1 166 ? 28.396 3.706 -20.944 1.00 70.44 166 GLY A CA 1
ATOM 1318 C C . GLY A 1 166 ? 29.359 4.903 -20.924 1.00 70.44 166 GLY A C 1
ATOM 1319 O O . GLY A 1 166 ? 28.992 6.012 -20.553 1.00 70.44 166 GLY A O 1
ATOM 1320 N N . ILE A 1 167 ? 30.619 4.668 -21.308 1.00 61.88 167 ILE A N 1
ATOM 1321 C CA . ILE A 1 167 ? 31.716 5.630 -21.087 1.00 61.88 167 ILE A CA 1
ATOM 1322 C C . ILE A 1 167 ? 31.753 6.743 -22.154 1.00 61.88 167 ILE A C 1
ATOM 1324 O O . ILE A 1 167 ? 32.204 7.838 -21.850 1.00 61.88 167 ILE A O 1
ATOM 1328 N N . ASN A 1 168 ? 31.266 6.504 -23.381 1.00 60.56 168 ASN A N 1
ATOM 1329 C CA . ASN A 1 168 ? 31.422 7.445 -24.509 1.00 60.56 168 ASN A CA 1
ATOM 1330 C C . ASN A 1 168 ? 30.206 7.526 -25.455 1.00 60.56 168 ASN A C 1
ATOM 1332 O O . ASN A 1 168 ? 30.288 8.145 -26.515 1.00 60.56 168 ASN A O 1
ATOM 1336 N N . GLY A 1 169 ? 29.094 6.863 -25.133 1.00 76.00 169 GLY A N 1
ATOM 1337 C CA . GLY A 1 169 ? 27.918 6.834 -25.994 1.00 76.00 169 GLY A CA 1
ATOM 1338 C C . GLY A 1 169 ? 26.959 7.960 -25.649 1.00 76.00 169 GLY A C 1
ATOM 1339 O O . GLY A 1 169 ? 26.420 7.983 -24.549 1.00 76.00 169 GLY A O 1
ATOM 1340 N N . THR A 1 170 ? 26.729 8.902 -26.557 1.00 83.56 170 THR A N 1
ATOM 1341 C CA . THR A 1 170 ? 25.696 9.926 -26.383 1.00 83.56 170 THR A CA 1
ATOM 1342 C C . THR A 1 170 ? 24.951 10.121 -27.686 1.00 83.56 170 THR A C 1
ATOM 1344 O O . THR A 1 170 ? 25.553 10.483 -28.692 1.00 83.56 170 THR A O 1
ATOM 1347 N N . ASN A 1 171 ? 23.635 9.947 -27.642 1.00 83.94 171 ASN A N 1
ATOM 1348 C CA . ASN A 1 171 ? 22.742 10.272 -28.745 1.00 83.94 171 ASN A CA 1
ATOM 1349 C C . ASN A 1 171 ? 21.762 11.362 -28.325 1.00 83.94 171 ASN A C 1
ATOM 1351 O O . ASN A 1 171 ? 21.361 11.441 -27.165 1.00 83.94 171 ASN A O 1
ATOM 1355 N N . THR A 1 172 ? 21.377 12.201 -29.280 1.00 87.00 172 THR A N 1
ATOM 1356 C CA . THR A 1 172 ? 20.363 13.241 -29.087 1.00 87.00 172 THR A CA 1
ATOM 1357 C C . THR A 1 172 ? 19.219 12.994 -30.055 1.00 87.00 172 THR A C 1
ATOM 1359 O O . THR A 1 172 ? 19.454 12.743 -31.234 1.00 87.00 172 THR A O 1
ATOM 1362 N N . PHE A 1 173 ? 17.994 13.054 -29.546 1.00 87.00 173 PHE A N 1
ATOM 1363 C CA . PHE A 1 173 ? 16.772 12.749 -30.277 1.00 87.00 173 PHE A CA 1
ATOM 1364 C C . PHE A 1 173 ? 15.842 13.952 -30.263 1.00 87.00 173 PHE A C 1
ATOM 1366 O O . PHE A 1 173 ? 15.593 14.533 -29.207 1.00 87.00 173 PHE A O 1
ATOM 1373 N N . GLU A 1 174 ? 15.327 14.327 -31.427 1.00 87.19 174 GLU A N 1
ATOM 1374 C CA . GLU A 1 174 ? 14.269 15.329 -31.513 1.00 87.19 174 GLU A CA 1
ATOM 1375 C C . GLU A 1 174 ? 12.975 14.780 -30.911 1.00 87.19 174 GLU A C 1
ATOM 1377 O O . GLU A 1 174 ? 12.682 13.587 -31.010 1.00 87.19 174 GLU A O 1
ATOM 1382 N N . LYS A 1 175 ? 12.210 15.653 -30.255 1.00 88.69 175 LYS A N 1
ATOM 1383 C CA . LYS A 1 175 ? 10.889 15.296 -29.737 1.00 88.69 175 LYS A CA 1
ATOM 1384 C C . LYS A 1 175 ? 9.860 15.293 -30.855 1.00 88.69 175 LYS A C 1
ATOM 1386 O O . LYS A 1 175 ? 9.956 16.075 -31.799 1.00 88.69 175 LYS A O 1
ATOM 1391 N N . ASN A 1 176 ? 8.813 14.497 -30.687 1.00 86.62 176 ASN A N 1
ATOM 1392 C CA . ASN A 1 176 ? 7.624 14.629 -31.510 1.00 86.62 176 ASN A CA 1
ATOM 1393 C C . ASN A 1 176 ? 6.953 15.991 -31.276 1.00 86.62 176 ASN A C 1
ATOM 1395 O O . ASN A 1 176 ? 7.043 16.586 -30.196 1.00 86.62 176 ASN A O 1
ATOM 1399 N N . ASN A 1 177 ? 6.216 16.460 -32.284 1.00 83.44 177 ASN A N 1
ATOM 1400 C CA . ASN A 1 177 ? 5.453 17.703 -32.193 1.00 83.44 177 ASN A CA 1
ATOM 1401 C C . ASN A 1 177 ? 4.507 17.679 -30.983 1.00 83.44 177 ASN A C 1
ATOM 1403 O O . ASN A 1 177 ? 3.731 16.740 -30.810 1.00 83.44 177 ASN A O 1
ATOM 1407 N N . ASN A 1 178 ? 4.549 18.743 -30.177 1.00 83.44 178 ASN A N 1
ATOM 1408 C CA . ASN A 1 178 ? 3.759 18.909 -28.950 1.00 83.44 178 ASN A CA 1
ATOM 1409 C C . ASN A 1 178 ? 4.046 17.886 -27.834 1.00 83.44 178 ASN A C 1
ATOM 1411 O O . ASN A 1 178 ? 3.273 17.807 -26.878 1.00 83.44 178 ASN A O 1
ATOM 1415 N N . SER A 1 179 ? 5.134 17.114 -27.916 1.00 88.75 179 SER A N 1
ATOM 1416 C CA . SER A 1 179 ? 5.550 16.258 -26.806 1.00 88.75 179 SER A CA 1
ATOM 1417 C C . SER A 1 179 ? 6.378 17.027 -25.777 1.00 88.75 179 SER A C 1
ATOM 1419 O O . SER A 1 179 ? 7.280 17.797 -26.112 1.00 88.75 179 SER A O 1
ATOM 1421 N N . PHE A 1 180 ? 6.116 16.763 -24.497 1.00 89.69 180 PHE A N 1
ATOM 1422 C CA . PHE A 1 180 ? 6.920 17.267 -23.382 1.00 89.69 180 PHE A CA 1
ATOM 1423 C C . PHE A 1 180 ? 8.057 16.321 -22.982 1.00 89.69 180 PHE A C 1
ATOM 1425 O O . PHE A 1 180 ? 8.893 16.689 -22.157 1.00 89.69 180 PHE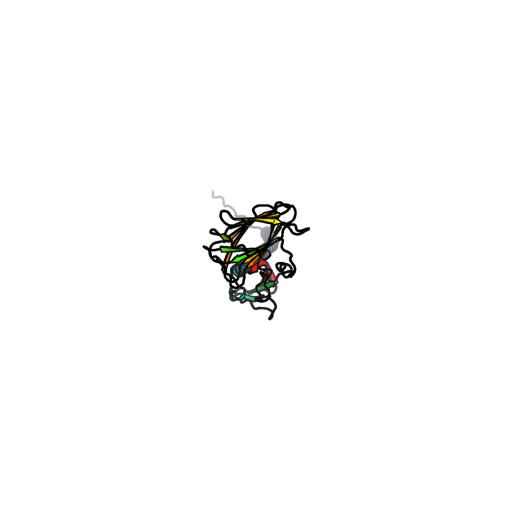 A O 1
ATOM 1432 N N . GLY A 1 181 ? 8.138 15.149 -23.611 1.00 92.06 181 GLY A N 1
ATOM 1433 C CA . GLY A 1 181 ? 9.122 14.113 -23.335 1.00 92.06 181 GLY A CA 1
ATOM 1434 C C . GLY A 1 181 ? 8.446 12.816 -22.901 1.00 92.06 181 GLY A C 1
ATOM 1435 O O . GLY A 1 181 ? 7.882 12.736 -21.807 1.00 92.06 181 GLY A O 1
ATOM 1436 N N . LYS A 1 182 ? 8.531 11.796 -23.750 1.00 92.62 182 LYS A N 1
ATOM 1437 C CA . LYS A 1 182 ? 8.076 10.430 -23.493 1.00 92.62 182 LYS A CA 1
ATOM 1438 C C . LYS A 1 182 ? 9.133 9.448 -23.969 1.00 92.62 182 LYS A C 1
ATOM 1440 O O . LYS A 1 182 ? 9.391 9.359 -25.167 1.00 92.62 182 LYS A O 1
ATOM 1445 N N . VAL A 1 183 ? 9.736 8.708 -23.045 1.00 92.12 183 VAL A N 1
ATOM 1446 C CA . VAL A 1 183 ? 10.745 7.690 -23.371 1.00 92.12 183 VAL A CA 1
ATOM 1447 C C . VAL A 1 183 ? 10.261 6.323 -22.937 1.00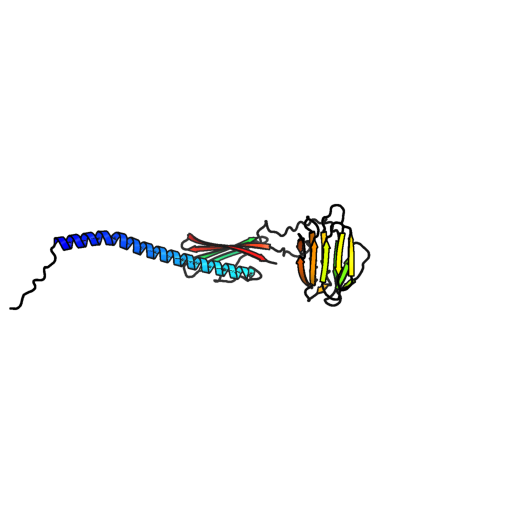 92.12 183 VAL A C 1
ATOM 1449 O O . VAL A 1 183 ? 9.813 6.162 -21.804 1.00 92.12 183 VAL A O 1
ATOM 1452 N N . ARG A 1 184 ? 10.397 5.341 -23.824 1.00 91.62 184 ARG A N 1
ATOM 1453 C CA . ARG A 1 184 ? 10.227 3.926 -23.515 1.00 91.62 184 ARG A CA 1
ATOM 1454 C C . ARG A 1 184 ? 11.583 3.246 -23.416 1.00 91.62 184 ARG A C 1
ATOM 1456 O O . ARG A 1 184 ? 12.461 3.484 -24.241 1.00 91.62 184 ARG A O 1
ATOM 1463 N N . VAL A 1 185 ? 11.734 2.406 -22.404 1.00 91.19 185 VAL A N 1
ATOM 1464 C CA . VAL A 1 185 ? 12.873 1.522 -22.194 1.00 91.19 185 VAL A CA 1
ATOM 1465 C C . VAL A 1 185 ? 12.348 0.108 -22.025 1.00 91.19 185 VAL A C 1
ATOM 1467 O O . VAL A 1 185 ? 11.651 -0.179 -21.061 1.00 91.19 185 VAL A O 1
ATOM 1470 N N . SER A 1 186 ? 12.701 -0.777 -22.942 1.00 91.00 186 SER A N 1
ATOM 1471 C CA . SER A 1 186 ? 12.203 -2.147 -22.991 1.00 91.00 186 SER A CA 1
ATOM 1472 C C . SER A 1 186 ? 13.363 -3.123 -22.835 1.00 91.00 186 SER A C 1
ATOM 1474 O O . SER A 1 186 ? 14.287 -3.105 -23.642 1.00 91.00 186 SER A O 1
ATOM 1476 N N . PHE A 1 187 ? 13.325 -3.988 -21.828 1.00 90.00 187 PHE A N 1
ATOM 1477 C CA . PHE A 1 187 ? 14.266 -5.089 -21.662 1.00 90.00 187 PHE A CA 1
ATOM 1478 C C . PHE A 1 187 ? 13.734 -6.332 -22.376 1.00 90.00 187 PHE A C 1
ATOM 1480 O O . PHE A 1 187 ? 12.666 -6.841 -22.036 1.00 90.00 187 PHE A O 1
ATOM 1487 N N . GLY A 1 188 ? 14.473 -6.819 -23.373 1.00 88.06 188 GLY A N 1
ATOM 1488 C CA . GLY A 1 188 ? 14.077 -7.976 -24.175 1.00 88.06 188 GLY A CA 1
ATOM 1489 C C . GLY A 1 188 ? 14.194 -9.303 -23.424 1.00 88.06 188 GLY A C 1
ATOM 1490 O O . GLY A 1 188 ? 14.945 -9.410 -22.455 1.00 88.06 188 GLY A O 1
ATOM 1491 N N . ALA A 1 189 ? 13.516 -10.340 -23.926 1.00 87.31 189 ALA A N 1
ATOM 1492 C CA . ALA A 1 189 ? 13.449 -11.684 -23.332 1.00 87.31 189 ALA A CA 1
ATOM 1493 C C . ALA A 1 189 ? 14.812 -12.329 -23.013 1.00 87.31 189 ALA A C 1
ATOM 1495 O O . ALA A 1 189 ? 14.903 -13.168 -22.126 1.00 87.31 189 ALA A O 1
ATOM 1496 N N . ASN A 1 190 ? 15.876 -11.938 -23.721 1.00 86.81 190 ASN A N 1
ATOM 1497 C CA . ASN A 1 190 ? 17.228 -12.474 -23.534 1.00 86.81 190 ASN A CA 1
ATOM 1498 C C . ASN A 1 190 ? 18.086 -11.648 -22.559 1.00 86.81 190 ASN A C 1
ATOM 1500 O O . ASN A 1 190 ? 19.311 -11.775 -22.558 1.00 86.81 190 ASN A O 1
ATOM 1504 N N . THR A 1 191 ? 17.479 -10.752 -21.780 1.00 88.62 191 THR A N 1
ATOM 1505 C CA . THR A 1 191 ? 18.209 -9.893 -20.843 1.00 88.62 191 THR A CA 1
ATOM 1506 C C . THR A 1 191 ? 18.419 -10.599 -19.508 1.00 88.62 191 THR A C 1
ATOM 1508 O O . THR A 1 191 ? 17.457 -11.041 -18.888 1.00 88.62 191 THR A O 1
ATOM 1511 N N . ASN A 1 192 ? 19.666 -10.670 -19.044 1.00 89.31 192 ASN A N 1
ATOM 1512 C CA . ASN A 1 192 ? 20.039 -11.199 -17.734 1.00 89.31 192 ASN A CA 1
ATOM 1513 C C . ASN A 1 192 ? 21.097 -10.298 -17.074 1.00 89.31 192 ASN A C 1
ATOM 1515 O O . ASN A 1 192 ? 22.302 -10.493 -17.248 1.00 89.31 192 ASN A O 1
ATOM 1519 N N . ILE A 1 193 ? 20.627 -9.281 -16.358 1.00 86.75 193 ILE A N 1
ATOM 1520 C CA . ILE A 1 193 ? 21.437 -8.284 -15.659 1.00 86.75 193 ILE A CA 1
ATOM 1521 C C . ILE A 1 193 ? 21.209 -8.481 -14.156 1.00 86.75 193 ILE A C 1
ATOM 1523 O O . ILE A 1 193 ? 20.154 -8.127 -13.624 1.00 86.75 193 ILE A O 1
ATOM 1527 N N . ASN A 1 194 ? 22.192 -9.068 -13.474 1.00 84.94 194 ASN A N 1
ATOM 1528 C CA . ASN A 1 194 ? 22.134 -9.327 -12.034 1.00 84.94 194 ASN A CA 1
ATOM 1529 C C . ASN A 1 194 ? 22.582 -8.104 -11.229 1.00 84.94 194 ASN A C 1
ATOM 1531 O O . ASN A 1 194 ? 22.108 -7.864 -10.114 1.00 84.94 194 ASN A O 1
ATOM 1535 N N . ASN A 1 195 ? 23.505 -7.323 -11.792 1.00 85.19 195 ASN A N 1
ATOM 1536 C CA . ASN A 1 195 ? 23.938 -6.069 -11.201 1.00 85.19 195 ASN A CA 1
ATOM 1537 C C . ASN A 1 195 ? 22.828 -5.025 -11.313 1.00 85.19 195 ASN A C 1
ATOM 1539 O O . ASN A 1 195 ? 22.006 -5.053 -12.219 1.00 85.19 195 ASN A O 1
ATOM 1543 N N . ASN A 1 196 ? 22.806 -4.065 -10.394 1.00 85.31 196 ASN A N 1
ATOM 1544 C CA . ASN A 1 196 ? 21.802 -3.013 -10.453 1.00 85.31 196 ASN A CA 1
ATOM 1545 C C . ASN A 1 196 ? 22.043 -2.093 -11.665 1.00 85.31 196 ASN A C 1
ATOM 1547 O O . ASN A 1 196 ? 23.056 -1.391 -11.714 1.00 85.31 196 ASN A O 1
ATOM 1551 N N . PHE A 1 197 ? 21.110 -2.084 -12.617 1.00 86.50 197 PHE A N 1
ATOM 1552 C CA . PHE A 1 197 ? 21.095 -1.172 -13.755 1.00 86.50 197 PHE A CA 1
ATOM 1553 C C . PHE A 1 197 ? 20.481 0.173 -13.348 1.00 86.50 197 PHE A C 1
ATOM 1555 O O . PHE A 1 197 ? 19.309 0.258 -12.987 1.00 86.50 197 PHE A O 1
ATOM 1562 N N . ILE A 1 198 ? 21.263 1.244 -13.396 1.00 87.88 198 ILE A N 1
ATOM 1563 C CA . ILE A 1 198 ? 20.884 2.557 -12.884 1.00 87.88 198 ILE A CA 1
ATOM 1564 C C . ILE A 1 198 ? 20.403 3.448 -14.028 1.00 87.88 198 ILE A C 1
ATOM 1566 O O . ILE A 1 198 ? 21.167 3.840 -14.910 1.00 87.88 198 ILE A O 1
ATOM 1570 N N . PHE A 1 199 ? 19.138 3.843 -13.967 1.00 89.50 199 PHE A N 1
ATOM 1571 C CA . PHE A 1 199 ? 18.579 4.909 -14.784 1.00 89.50 199 PHE A CA 1
ATOM 1572 C C . PHE A 1 199 ? 18.731 6.243 -14.064 1.00 89.50 199 PHE A C 1
ATOM 1574 O O . PHE A 1 199 ? 18.201 6.415 -12.972 1.00 89.50 199 PHE A O 1
ATOM 1581 N N . LYS A 1 200 ? 19.387 7.219 -14.679 1.00 92.19 200 LYS A N 1
ATOM 1582 C CA . LYS A 1 200 ? 19.415 8.595 -14.175 1.00 92.19 200 LYS A CA 1
ATOM 1583 C C . LYS A 1 200 ? 18.632 9.474 -15.122 1.00 92.19 200 LYS A C 1
ATOM 1585 O O . LYS A 1 200 ? 18.910 9.479 -16.314 1.00 92.19 200 LYS A O 1
ATOM 1590 N N . ALA A 1 201 ? 17.652 10.208 -14.615 1.00 93.62 201 ALA A N 1
ATOM 1591 C CA . ALA A 1 201 ? 16.829 11.056 -15.460 1.00 93.62 201 ALA A CA 1
ATOM 1592 C C . ALA A 1 201 ? 16.784 12.495 -14.955 1.00 93.62 201 ALA A C 1
ATOM 1594 O O . ALA A 1 201 ? 16.667 12.742 -13.753 1.00 93.62 201 ALA A O 1
ATOM 1595 N N . SER A 1 202 ? 16.839 13.429 -15.900 1.00 95.31 202 SER A N 1
ATOM 1596 C CA . SER A 1 202 ? 16.765 14.866 -15.649 1.00 95.31 202 SER A CA 1
ATOM 1597 C C . SER A 1 202 ? 15.715 15.477 -16.570 1.00 95.31 202 SER A C 1
ATOM 1599 O O . SER A 1 202 ? 15.685 15.189 -17.764 1.00 95.31 202 SER A O 1
ATOM 1601 N N . ASN A 1 203 ? 14.856 16.341 -16.041 1.00 95.44 203 ASN A N 1
ATOM 1602 C CA . ASN A 1 203 ? 13.867 17.078 -16.813 1.00 95.44 203 ASN A CA 1
ATOM 1603 C C . ASN A 1 203 ? 14.069 18.585 -16.651 1.00 95.44 203 ASN A C 1
ATOM 1605 O O . ASN A 1 203 ? 13.907 19.127 -15.558 1.00 95.44 203 ASN A O 1
ATOM 1609 N N . TYR A 1 204 ? 14.369 19.256 -17.760 1.00 94.06 204 TYR A N 1
ATOM 1610 C CA . TYR A 1 204 ? 14.549 20.706 -17.826 1.00 94.06 204 TYR A CA 1
ATOM 1611 C C . TYR A 1 204 ? 13.280 21.440 -18.297 1.00 94.06 204 TYR A C 1
ATOM 1613 O O . TYR A 1 204 ? 13.305 22.655 -18.484 1.00 94.06 204 TYR A O 1
ATOM 1621 N N . ASN A 1 205 ? 12.166 20.720 -18.485 1.00 89.56 205 ASN A N 1
ATOM 1622 C CA . ASN A 1 205 ? 10.863 21.287 -18.837 1.00 89.56 205 ASN A CA 1
ATOM 1623 C C . ASN A 1 205 ? 9.989 21.547 -17.605 1.00 89.56 205 ASN A C 1
ATOM 1625 O O . ASN A 1 205 ? 10.137 20.915 -16.559 1.00 89.56 205 ASN A O 1
ATOM 1629 N N . LEU A 1 206 ? 9.028 22.464 -17.754 1.00 89.00 206 LEU A N 1
ATOM 1630 C CA . LEU A 1 206 ? 8.007 22.729 -16.731 1.00 89.00 206 LEU A CA 1
ATOM 1631 C C . LEU A 1 206 ? 7.004 21.573 -16.602 1.00 89.00 206 LEU A C 1
ATOM 1633 O O . LEU A 1 206 ? 6.539 21.267 -15.495 1.00 89.00 206 LEU A O 1
ATOM 1637 N N . GLU A 1 207 ? 6.694 20.943 -17.735 1.00 91.75 207 GLU A N 1
ATOM 1638 C CA . GLU A 1 207 ? 5.791 19.802 -17.828 1.00 91.75 207 GLU A CA 1
ATOM 1639 C C . GLU A 1 207 ? 6.478 18.490 -17.421 1.00 91.75 207 GLU A C 1
ATOM 1641 O O . GLU A 1 207 ? 7.700 18.362 -17.566 1.00 91.75 207 GLU A O 1
ATOM 1646 N N . PRO A 1 208 ? 5.727 17.503 -16.897 1.00 89.94 208 PRO A N 1
ATOM 1647 C CA . PRO A 1 208 ? 6.295 16.230 -16.473 1.00 89.94 208 PRO A CA 1
ATOM 1648 C C . PRO A 1 208 ? 6.928 15.447 -17.627 1.00 89.94 208 PRO A C 1
ATOM 1650 O O . PRO A 1 208 ? 6.318 15.272 -18.677 1.00 89.94 208 PRO A O 1
ATOM 1653 N N . PHE A 1 209 ? 8.126 14.918 -17.386 1.00 92.31 209 PHE A N 1
ATOM 1654 C CA . PHE A 1 209 ? 8.788 13.968 -18.272 1.00 92.31 209 PHE A CA 1
ATOM 1655 C C . PHE A 1 209 ? 8.303 12.550 -17.966 1.00 92.31 209 PHE A C 1
ATOM 1657 O O . PHE A 1 209 ? 8.361 12.128 -16.811 1.00 92.31 209 PHE A O 1
ATOM 1664 N N . GLU A 1 210 ? 7.816 11.819 -18.966 1.00 92.56 210 GLU A N 1
ATOM 1665 C CA . GLU A 1 210 ? 7.265 10.475 -18.784 1.00 92.56 210 GLU A CA 1
ATOM 1666 C C . GLU A 1 210 ? 8.264 9.406 -19.238 1.00 92.56 210 GLU A C 1
ATOM 1668 O O . GLU A 1 210 ? 8.691 9.387 -20.393 1.00 92.56 210 GLU A O 1
ATOM 1673 N N . ILE A 1 211 ? 8.626 8.500 -18.330 1.00 91.38 211 ILE A N 1
ATOM 1674 C CA . ILE A 1 211 ? 9.505 7.364 -18.618 1.00 91.38 211 ILE A CA 1
ATOM 1675 C C . ILE A 1 211 ? 8.744 6.067 -18.370 1.00 91.38 211 ILE A C 1
ATOM 1677 O O . ILE A 1 211 ? 8.232 5.835 -17.274 1.00 91.38 211 ILE A O 1
ATOM 1681 N N . TYR A 1 212 ? 8.708 5.230 -19.398 1.00 90.94 212 TYR A N 1
ATOM 1682 C CA . TYR A 1 212 ? 8.080 3.921 -19.426 1.00 90.94 212 TYR A CA 1
ATOM 1683 C C . TYR A 1 212 ? 9.182 2.871 -19.442 1.00 90.94 212 TYR A C 1
ATOM 1685 O O . TYR A 1 212 ? 10.032 2.895 -20.323 1.00 90.94 212 TYR A O 1
ATOM 1693 N N . ILE A 1 213 ? 9.195 1.985 -18.454 1.00 88.94 213 ILE A N 1
ATOM 1694 C CA . ILE A 1 213 ? 10.146 0.883 -18.349 1.00 88.94 213 ILE A CA 1
ATOM 1695 C C . ILE A 1 213 ? 9.366 -0.418 -18.422 1.00 88.94 213 ILE A C 1
ATOM 1697 O O . ILE A 1 213 ? 8.413 -0.615 -17.672 1.00 88.94 213 ILE A O 1
ATOM 1701 N N . GLU A 1 214 ? 9.771 -1.302 -19.316 1.00 87.69 214 GLU A N 1
ATOM 1702 C CA . GLU A 1 214 ? 9.122 -2.577 -19.572 1.00 87.69 214 GLU A CA 1
ATOM 1703 C C . GLU A 1 214 ? 10.152 -3.691 -19.514 1.00 87.69 214 GLU A C 1
ATOM 1705 O O . GLU A 1 214 ? 11.229 -3.584 -20.092 1.00 87.69 214 GLU A O 1
ATOM 1710 N N . VAL A 1 215 ? 9.817 -4.765 -18.815 1.00 85.31 215 VAL A N 1
ATOM 1711 C CA . VAL A 1 215 ? 10.655 -5.949 -18.676 1.00 85.31 215 VAL A CA 1
ATOM 1712 C C . VAL A 1 215 ? 9.893 -7.131 -19.253 1.00 85.31 215 VAL A C 1
ATOM 1714 O O . VAL A 1 215 ? 8.778 -7.423 -18.820 1.00 85.31 215 VAL A O 1
ATOM 1717 N N . ASP A 1 216 ? 10.473 -7.802 -20.249 1.00 85.25 216 ASP A N 1
ATOM 1718 C CA . ASP A 1 216 ? 9.907 -9.048 -20.761 1.00 85.25 216 ASP A CA 1
ATOM 1719 C C . ASP A 1 216 ? 9.808 -10.094 -19.643 1.00 85.25 216 ASP A C 1
ATOM 1721 O O . ASP A 1 216 ? 10.690 -10.201 -18.795 1.00 85.25 216 ASP A O 1
ATOM 1725 N N . SER A 1 217 ? 8.759 -10.916 -19.666 1.00 79.75 217 SER A N 1
ATOM 1726 C CA . SER A 1 217 ? 8.536 -11.976 -18.674 1.00 79.75 217 SER A CA 1
ATOM 1727 C C . SER A 1 217 ? 9.694 -12.972 -18.514 1.00 79.75 217 SER A C 1
ATOM 1729 O O . SER A 1 217 ? 9.812 -13.598 -17.465 1.00 79.75 217 SER A O 1
ATOM 1731 N N . ASN A 1 218 ? 10.532 -13.135 -19.542 1.00 82.94 218 ASN A N 1
ATOM 1732 C CA . ASN A 1 218 ? 11.690 -14.031 -19.516 1.00 82.94 218 ASN A CA 1
ATOM 1733 C C . ASN A 1 218 ? 12.999 -13.309 -19.168 1.00 82.94 218 ASN A C 1
ATOM 1735 O O . ASN A 1 218 ? 14.031 -13.960 -19.013 1.00 82.94 218 ASN A O 1
ATOM 1739 N N . ALA A 1 219 ? 12.969 -11.981 -19.053 1.00 85.69 219 ALA A N 1
ATOM 1740 C CA . ALA A 1 219 ? 14.128 -11.194 -18.679 1.00 85.69 219 ALA A CA 1
ATOM 1741 C C . ALA A 1 219 ? 14.344 -11.220 -17.159 1.00 85.69 219 ALA A C 1
ATOM 1743 O O . ALA A 1 219 ? 13.404 -11.138 -16.368 1.00 85.69 219 ALA A O 1
ATOM 1744 N N . HIS A 1 220 ? 15.607 -11.273 -16.744 1.00 84.50 220 HIS A N 1
ATOM 1745 C CA . HIS A 1 220 ? 16.016 -11.086 -15.359 1.00 84.50 220 HIS A CA 1
ATOM 1746 C C . HIS A 1 220 ? 16.815 -9.792 -15.250 1.00 84.50 220 HIS A C 1
ATOM 1748 O O . HIS A 1 220 ? 17.917 -9.697 -15.786 1.00 84.50 220 HIS A O 1
ATOM 1754 N N . VAL A 1 221 ? 16.249 -8.770 -14.612 1.00 84.12 221 VAL A N 1
ATOM 1755 C CA . VAL A 1 221 ? 16.876 -7.447 -14.535 1.00 84.12 221 VAL A CA 1
ATOM 1756 C C . VAL A 1 221 ? 16.686 -6.868 -13.145 1.00 84.12 221 VAL A C 1
ATOM 1758 O O . VAL A 1 221 ? 15.558 -6.665 -12.699 1.00 84.12 221 VAL A O 1
ATOM 1761 N N . ASN A 1 222 ? 17.794 -6.543 -12.491 1.00 82.69 222 ASN A N 1
ATOM 1762 C CA . ASN A 1 222 ? 17.796 -5.660 -11.335 1.00 82.69 222 ASN A CA 1
ATOM 1763 C C . ASN A 1 222 ? 18.032 -4.221 -11.810 1.00 82.69 222 ASN A C 1
ATOM 1765 O O . ASN A 1 222 ? 19.027 -3.962 -12.485 1.00 82.69 222 ASN A O 1
ATOM 1769 N N . TYR A 1 223 ? 17.133 -3.285 -11.502 1.00 86.44 223 TYR A N 1
ATOM 1770 C CA . TYR A 1 223 ? 17.293 -1.889 -11.910 1.00 86.44 223 TYR A CA 1
ATOM 1771 C C . TYR A 1 223 ? 16.770 -0.897 -10.870 1.00 86.44 223 TYR A C 1
ATOM 1773 O O . TYR A 1 223 ? 15.824 -1.164 -10.127 1.00 86.44 223 TYR A O 1
ATOM 1781 N N . SER A 1 224 ? 17.348 0.301 -10.873 1.00 84.62 224 SER A N 1
ATOM 1782 C CA . SER A 1 224 ? 16.927 1.436 -10.056 1.00 84.62 224 SER A CA 1
ATOM 1783 C C . SER A 1 224 ? 16.831 2.698 -10.903 1.00 84.62 224 SER A C 1
ATOM 1785 O O . SER A 1 224 ? 17.435 2.792 -11.969 1.00 84.62 224 SER A O 1
ATOM 1787 N N . MET A 1 225 ? 16.067 3.691 -10.443 1.00 84.56 225 MET A N 1
ATOM 1788 C CA . MET A 1 225 ? 15.916 4.945 -11.177 1.00 84.56 225 MET A CA 1
ATOM 1789 C C . MET A 1 225 ? 16.008 6.174 -10.279 1.00 84.56 225 MET A C 1
ATOM 1791 O O . MET A 1 225 ? 15.103 6.431 -9.477 1.00 84.56 225 MET A O 1
ATOM 1795 N N . ASP A 1 226 ? 17.010 7.000 -10.548 1.00 87.56 226 ASP A N 1
ATOM 1796 C CA . ASP A 1 226 ? 17.280 8.264 -9.881 1.00 87.56 226 ASP A CA 1
ATOM 1797 C C . ASP A 1 226 ? 16.662 9.423 -10.668 1.00 87.56 226 ASP A C 1
ATOM 1799 O O . ASP A 1 226 ? 16.841 9.561 -11.881 1.00 87.56 226 ASP A O 1
ATOM 1803 N N . ASN A 1 227 ? 15.897 10.263 -9.969 1.00 87.88 227 ASN A N 1
ATOM 1804 C CA . ASN A 1 227 ? 15.452 11.545 -10.506 1.00 87.88 227 ASN A CA 1
ATOM 1805 C C . ASN A 1 227 ? 16.455 12.614 -10.066 1.00 87.88 227 ASN A C 1
ATOM 1807 O O . ASN A 1 227 ? 16.427 13.039 -8.912 1.00 87.88 227 ASN A O 1
ATOM 1811 N N . ASN A 1 228 ? 17.320 13.036 -10.983 1.00 90.38 228 ASN A N 1
ATOM 1812 C CA . ASN A 1 228 ? 18.328 14.053 -10.708 1.00 90.38 228 ASN A CA 1
ATOM 1813 C C . ASN A 1 228 ? 17.735 15.464 -10.732 1.00 90.38 228 ASN A C 1
ATOM 1815 O O . ASN A 1 228 ? 18.205 16.337 -10.003 1.00 90.38 228 ASN A O 1
ATOM 1819 N N . LEU A 1 229 ? 16.730 15.710 -11.580 1.00 88.12 229 LEU A N 1
ATOM 1820 C CA . LEU A 1 229 ? 16.174 17.045 -11.766 1.00 88.12 229 LEU A CA 1
ATOM 1821 C C . LEU A 1 229 ? 14.754 17.018 -12.340 1.00 88.12 229 LEU A C 1
ATOM 1823 O O . LEU A 1 229 ? 14.459 16.291 -13.286 1.00 88.12 229 LEU A O 1
ATOM 1827 N N . GLY A 1 230 ? 13.906 17.919 -11.843 1.00 90.25 230 GLY A N 1
ATOM 1828 C CA . GLY A 1 230 ? 12.607 18.221 -12.440 1.00 90.25 230 GLY A CA 1
ATOM 1829 C C . GLY A 1 230 ? 11.505 17.200 -12.142 1.00 90.25 230 GLY A C 1
ATOM 1830 O O . GLY A 1 230 ? 11.639 16.289 -11.321 1.00 90.25 230 GLY A O 1
ATOM 1831 N N . LYS A 1 231 ? 10.349 17.399 -12.786 1.00 87.81 231 LYS A N 1
ATOM 1832 C CA . LYS A 1 231 ? 9.169 16.538 -12.617 1.00 87.81 231 LYS A CA 1
ATOM 1833 C C . LYS A 1 231 ? 9.278 15.332 -13.543 1.00 87.81 231 LYS A C 1
ATOM 1835 O O . LYS A 1 231 ? 9.265 15.511 -14.759 1.00 87.81 231 LYS A O 1
ATOM 1840 N N . ILE A 1 232 ? 9.333 14.128 -12.977 1.00 88.25 232 ILE A N 1
ATOM 1841 C CA . ILE A 1 232 ? 9.411 12.873 -13.734 1.00 88.25 232 ILE A CA 1
ATOM 1842 C C . ILE A 1 232 ? 8.296 11.932 -13.282 1.00 88.25 232 ILE A C 1
ATOM 1844 O O . ILE A 1 232 ? 8.151 11.660 -12.089 1.00 88.25 232 ILE A O 1
ATOM 1848 N N . ARG A 1 233 ? 7.514 11.435 -14.240 1.00 86.38 233 ARG A N 1
ATOM 1849 C CA . ARG A 1 233 ? 6.527 10.368 -14.057 1.00 86.38 233 ARG A CA 1
ATOM 1850 C C . ARG A 1 233 ? 7.125 9.063 -14.556 1.00 86.38 233 ARG A C 1
ATOM 1852 O O . ARG A 1 233 ? 7.690 9.015 -15.645 1.00 86.38 233 ARG A O 1
ATOM 1859 N N . LYS A 1 234 ? 7.006 8.024 -13.737 1.00 84.56 234 LYS A N 1
ATOM 1860 C CA . LYS A 1 234 ? 7.583 6.706 -13.996 1.00 84.56 234 LYS A CA 1
ATOM 1861 C C . LYS A 1 234 ? 6.456 5.697 -14.162 1.00 84.56 234 LYS A C 1
ATOM 1863 O O . LYS A 1 234 ? 5.532 5.672 -13.350 1.00 84.56 234 LYS A O 1
ATOM 1868 N N . TYR A 1 235 ? 6.565 4.880 -15.193 1.00 82.81 235 TYR A N 1
ATOM 1869 C CA . TYR A 1 235 ? 5.602 3.865 -15.583 1.00 82.81 235 TYR A CA 1
ATOM 1870 C C . TYR A 1 235 ? 6.360 2.542 -15.711 1.00 82.81 235 TYR A C 1
ATOM 1872 O O . TYR A 1 235 ? 7.329 2.481 -16.459 1.00 82.81 235 TYR A O 1
ATOM 1880 N N . PHE A 1 236 ? 5.969 1.503 -14.971 1.00 78.69 236 PHE A N 1
ATOM 1881 C CA . PHE A 1 236 ? 6.680 0.217 -14.954 1.00 78.69 236 PHE A CA 1
ATOM 1882 C C . PHE A 1 236 ? 5.760 -0.916 -15.414 1.00 78.69 236 PHE A C 1
ATOM 1884 O O . PHE A 1 236 ? 4.682 -1.081 -14.849 1.00 78.69 236 PHE A O 1
ATOM 1891 N N . ASN A 1 237 ? 6.199 -1.692 -16.409 1.00 68.19 237 ASN A N 1
ATOM 1892 C CA . ASN A 1 237 ? 5.538 -2.887 -16.946 1.00 68.19 237 ASN A CA 1
ATOM 1893 C C . ASN A 1 237 ? 4.077 -2.668 -17.378 1.00 68.19 237 ASN A C 1
ATOM 1895 O O . ASN A 1 237 ? 3.221 -3.525 -17.178 1.00 68.19 237 ASN A O 1
ATOM 1899 N N . ILE A 1 238 ? 3.787 -1.513 -17.984 1.00 60.78 238 ILE A N 1
ATOM 1900 C CA . ILE A 1 238 ? 2.417 -1.137 -18.379 1.00 60.78 238 ILE A CA 1
ATOM 1901 C C . ILE A 1 238 ? 2.007 -1.730 -19.740 1.00 60.78 238 ILE A C 1
ATOM 1903 O O . ILE A 1 238 ? 0.816 -1.810 -20.034 1.00 60.78 238 ILE A O 1
ATOM 1907 N N . VAL A 1 239 ? 2.955 -2.218 -20.552 1.00 49.78 239 VAL A N 1
ATOM 1908 C CA . VAL A 1 239 ? 2.687 -2.685 -21.925 1.00 49.78 239 VAL A CA 1
ATOM 1909 C C . VAL A 1 239 ? 3.202 -4.110 -22.148 1.00 49.78 239 VAL A C 1
ATOM 1911 O O . VAL A 1 239 ? 4.138 -4.335 -22.901 1.00 49.78 239 VAL A O 1
ATOM 1914 N N . ASN A 1 240 ? 2.594 -5.103 -21.493 1.00 42.59 240 ASN A N 1
ATOM 1915 C CA . ASN A 1 240 ? 2.598 -6.472 -22.029 1.00 42.59 240 ASN A CA 1
ATOM 1916 C C . ASN A 1 240 ? 1.487 -7.334 -21.405 1.00 42.59 240 ASN A C 1
ATOM 1918 O O . ASN A 1 240 ? 1.733 -8.214 -20.584 1.00 42.59 240 ASN A O 1
ATOM 1922 N N . SER A 1 241 ? 0.226 -7.080 -21.769 1.00 44.75 241 SER A N 1
ATOM 1923 C CA . SER A 1 241 ? -0.895 -7.931 -21.352 1.00 44.75 241 SER A CA 1
ATOM 1924 C C . SER A 1 241 ? -1.361 -8.840 -22.487 1.00 44.75 241 SER A C 1
ATOM 1926 O O . SER A 1 241 ? -2.436 -8.655 -23.051 1.00 44.75 241 SER A O 1
ATOM 1928 N N . GLU A 1 242 ? -0.586 -9.880 -22.772 1.00 39.31 242 GLU A N 1
ATOM 1929 C CA . GLU A 1 242 ? -1.216 -11.161 -23.116 1.00 39.31 242 GLU A CA 1
ATOM 1930 C C . GLU A 1 242 ? -1.049 -12.206 -22.012 1.00 39.31 242 GLU A C 1
ATOM 1932 O O . GLU A 1 242 ? -1.763 -13.209 -22.014 1.00 39.31 242 GLU A O 1
ATOM 1937 N N . LYS A 1 243 ? -0.179 -11.984 -21.012 1.00 40.12 243 LYS A N 1
ATOM 1938 C CA . LYS A 1 243 ? -0.003 -12.945 -19.921 1.00 40.12 243 LYS A CA 1
ATOM 1939 C C . LYS A 1 243 ? 0.264 -12.294 -18.565 1.00 40.12 243 LYS A C 1
ATOM 1941 O O . LYS A 1 243 ? 1.211 -11.544 -18.380 1.00 40.12 243 LYS A O 1
ATOM 1946 N N . SER A 1 244 ? -0.518 -12.777 -17.606 1.00 37.47 244 SER A N 1
ATOM 1947 C CA . SER A 1 244 ? -0.326 -12.762 -16.155 1.00 37.47 244 SER A CA 1
ATOM 1948 C C . SER A 1 244 ? -0.959 -11.611 -15.366 1.00 37.47 244 SER A C 1
ATOM 1950 O O . SER A 1 244 ? -0.862 -10.426 -15.652 1.00 37.47 244 SER A O 1
ATOM 1952 N N . SER A 1 245 ? -1.687 -12.048 -14.352 1.00 41.44 245 SER A N 1
ATOM 1953 C CA . SER A 1 245 ? -2.717 -11.376 -13.576 1.00 41.44 245 SER A CA 1
ATOM 1954 C C . SER A 1 245 ? -2.179 -10.679 -12.326 1.00 41.44 245 SER A C 1
ATOM 1956 O O . SER A 1 245 ? -2.894 -10.585 -11.331 1.00 41.44 245 SER A O 1
ATOM 1958 N N . PHE A 1 246 ? -0.937 -10.204 -12.349 1.00 44.38 246 PHE A N 1
ATOM 1959 C CA . PHE A 1 246 ? -0.309 -9.560 -11.194 1.00 44.38 246 PHE A CA 1
ATOM 1960 C C . PHE A 1 246 ? -0.039 -8.092 -11.512 1.00 44.38 246 PHE A C 1
ATOM 1962 O O . PHE A 1 246 ? 1.087 -7.648 -11.683 1.00 44.38 246 PHE A O 1
ATOM 1969 N N . ALA A 1 247 ? -1.124 -7.328 -11.648 1.00 53.06 247 ALA A N 1
ATOM 1970 C CA . ALA A 1 247 ? -1.026 -5.883 -11.526 1.00 53.06 247 ALA A CA 1
ATOM 1971 C C . ALA A 1 247 ? -0.672 -5.567 -10.068 1.00 53.06 247 ALA A C 1
ATOM 1973 O O . ALA A 1 247 ? -1.348 -6.076 -9.171 1.00 53.06 247 ALA A O 1
ATOM 1974 N N . ASN A 1 248 ? 0.337 -4.722 -9.846 1.00 60.41 248 ASN A N 1
ATOM 1975 C CA . ASN A 1 248 ? 0.619 -4.131 -8.540 1.00 60.41 248 ASN A CA 1
ATOM 1976 C C . ASN A 1 248 ? -0.698 -3.599 -7.951 1.00 60.41 248 ASN A C 1
ATOM 1978 O O . ASN A 1 248 ? -1.301 -2.678 -8.512 1.00 60.41 248 ASN A O 1
ATOM 1982 N N . LYS A 1 249 ? -1.174 -4.195 -6.855 1.00 72.44 249 LYS A N 1
ATOM 1983 C CA . LYS A 1 249 ? -2.455 -3.835 -6.231 1.00 72.44 249 LYS A CA 1
ATOM 1984 C C . LYS A 1 249 ? -2.211 -3.290 -4.840 1.00 72.44 249 LYS A C 1
ATOM 1986 O O . LYS A 1 249 ? -1.464 -3.865 -4.047 1.00 72.44 249 LYS A O 1
ATOM 1991 N N . ILE A 1 250 ? -2.867 -2.172 -4.552 1.00 81.00 250 ILE A N 1
ATOM 1992 C CA . ILE A 1 250 ? -2.965 -1.646 -3.198 1.00 81.00 250 ILE A CA 1
ATOM 1993 C C . ILE A 1 250 ? -4.221 -2.235 -2.571 1.00 81.00 250 ILE A C 1
ATOM 1995 O O . ILE A 1 250 ? -5.304 -2.168 -3.152 1.00 81.00 250 ILE A O 1
ATOM 1999 N N . TYR A 1 251 ? -4.063 -2.812 -1.391 1.00 87.88 251 TYR A N 1
ATOM 2000 C CA . TYR A 1 251 ? -5.142 -3.381 -0.607 1.00 87.88 251 TYR A CA 1
ATOM 2001 C C . TYR A 1 251 ? -5.385 -2.537 0.639 1.00 87.88 251 TYR A C 1
ATOM 2003 O O . TYR A 1 251 ? -4.435 -2.199 1.351 1.00 87.88 251 TYR A O 1
ATOM 2011 N N . ASP A 1 252 ? -6.657 -2.253 0.905 1.00 92.44 252 ASP A N 1
ATOM 2012 C CA . ASP A 1 252 ? -7.140 -1.800 2.206 1.00 92.44 252 ASP A CA 1
ATOM 2013 C C . ASP A 1 252 ? -7.259 -3.026 3.111 1.00 92.44 252 ASP A C 1
ATOM 2015 O O . ASP A 1 252 ? -7.973 -3.974 2.782 1.00 92.44 252 ASP A O 1
ATOM 2019 N N . ILE A 1 253 ? -6.586 -2.992 4.254 1.00 93.88 253 ILE A N 1
ATOM 2020 C CA . ILE A 1 253 ? -6.677 -3.982 5.323 1.00 93.88 253 ILE A CA 1
ATOM 2021 C C . ILE A 1 253 ? -7.485 -3.354 6.451 1.00 93.88 253 ILE A C 1
ATOM 2023 O O . ILE A 1 253 ? -7.061 -2.369 7.056 1.00 93.88 253 ILE A O 1
ATOM 2027 N N . GLU A 1 254 ? -8.629 -3.944 6.759 1.00 96.25 254 GLU A N 1
ATOM 2028 C CA . GLU A 1 254 ? -9.461 -3.585 7.896 1.00 96.25 254 GLU A CA 1
ATOM 2029 C C . GLU A 1 254 ? -9.435 -4.715 8.926 1.00 96.25 254 GLU A C 1
ATOM 2031 O O . GLU A 1 254 ? -9.760 -5.855 8.605 1.00 96.25 254 GLU A O 1
ATOM 2036 N N . VAL A 1 255 ? -9.075 -4.388 10.168 1.00 96.38 255 VAL A N 1
ATOM 2037 C CA . VAL A 1 255 ? -9.142 -5.311 11.307 1.00 96.38 255 VAL A CA 1
ATOM 2038 C C . VAL A 1 255 ? -10.068 -4.717 12.357 1.00 96.38 255 VAL A C 1
ATOM 2040 O O . VAL A 1 255 ? -9.786 -3.654 12.915 1.00 96.38 255 VAL A O 1
ATOM 2043 N N . SER A 1 256 ? -11.169 -5.403 12.634 1.00 96.56 256 SER A N 1
ATOM 2044 C CA . SER A 1 256 ? -12.157 -5.027 13.639 1.00 96.56 256 SER A CA 1
ATOM 2045 C C . SER A 1 256 ? -12.132 -6.025 14.790 1.00 96.56 256 SER A C 1
ATOM 2047 O O . SER A 1 256 ? -12.128 -7.235 14.582 1.00 96.56 256 SER A O 1
ATOM 2049 N N . ILE A 1 257 ? -12.107 -5.505 16.016 1.00 96.38 257 ILE A N 1
ATOM 2050 C CA . ILE A 1 257 ? -12.102 -6.299 17.243 1.00 96.38 257 ILE A CA 1
ATOM 2051 C C . ILE A 1 257 ? -13.380 -6.005 18.013 1.00 96.38 257 ILE A C 1
ATOM 2053 O O . ILE A 1 257 ? -13.643 -4.859 18.398 1.00 96.38 257 ILE A O 1
ATOM 2057 N N . SER A 1 258 ? -14.154 -7.050 18.271 1.00 95.38 258 SER A N 1
ATOM 2058 C CA . SER A 1 258 ? -15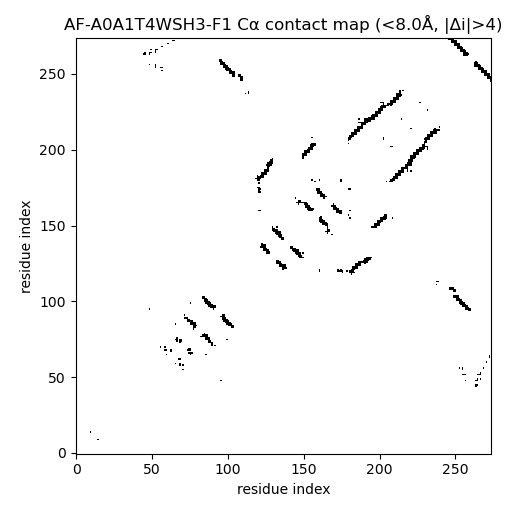.421 -6.982 18.991 1.00 95.38 258 SER A CA 1
ATOM 2059 C C . SER A 1 258 ? -15.403 -7.874 20.225 1.00 95.38 258 SER A C 1
ATOM 2061 O O . SER A 1 258 ? -14.716 -8.885 20.265 1.00 95.38 258 SER A O 1
ATOM 2063 N N . LYS A 1 259 ? -16.185 -7.524 21.243 1.00 92.81 259 LYS A N 1
ATOM 2064 C CA . LYS A 1 259 ? -16.448 -8.375 22.412 1.00 92.81 259 LYS A CA 1
ATOM 2065 C C . LYS A 1 259 ? -17.895 -8.172 22.824 1.00 92.81 259 LYS A C 1
ATOM 2067 O O . LYS A 1 259 ? -18.378 -7.040 22.802 1.00 92.81 259 LYS A O 1
ATOM 2072 N N . ASN A 1 260 ? -18.605 -9.244 23.170 1.00 88.00 260 ASN A N 1
ATOM 2073 C CA . ASN A 1 260 ? -20.036 -9.186 23.505 1.00 88.00 260 ASN A CA 1
ATOM 2074 C C . ASN A 1 260 ? -20.874 -8.455 22.430 1.00 88.00 260 ASN A C 1
ATOM 2076 O O . ASN A 1 260 ? -21.708 -7.611 22.753 1.00 88.00 260 ASN A O 1
ATOM 2080 N N . ASN A 1 261 ? -20.602 -8.728 21.148 1.00 84.81 261 ASN A N 1
ATOM 2081 C CA . ASN A 1 261 ? -21.232 -8.085 19.982 1.00 84.81 261 ASN A CA 1
ATOM 2082 C C . ASN A 1 261 ? -21.070 -6.556 19.896 1.00 84.81 261 ASN A C 1
ATOM 2084 O O . ASN A 1 261 ? -21.781 -5.899 19.137 1.00 84.81 261 ASN A O 1
ATOM 2088 N N . LYS A 1 262 ? -20.127 -5.972 20.642 1.00 90.12 262 LYS A N 1
ATOM 2089 C CA . LYS A 1 262 ? -19.767 -4.559 20.535 1.00 90.12 262 LYS A CA 1
ATOM 2090 C C . LYS A 1 262 ? -18.355 -4.428 19.987 1.00 90.12 262 LYS A C 1
ATOM 2092 O O . LYS A 1 262 ? -17.414 -4.966 20.567 1.00 90.12 262 LYS A O 1
ATOM 2097 N N . GLN A 1 263 ? -18.205 -3.662 18.911 1.00 92.19 263 GLN A N 1
ATOM 2098 C CA . GLN A 1 263 ? -16.894 -3.293 18.392 1.00 92.19 263 GLN A CA 1
ATOM 2099 C C . GLN A 1 263 ? -16.167 -2.418 19.422 1.00 92.19 263 GLN A C 1
ATOM 2101 O O . GLN A 1 263 ? -1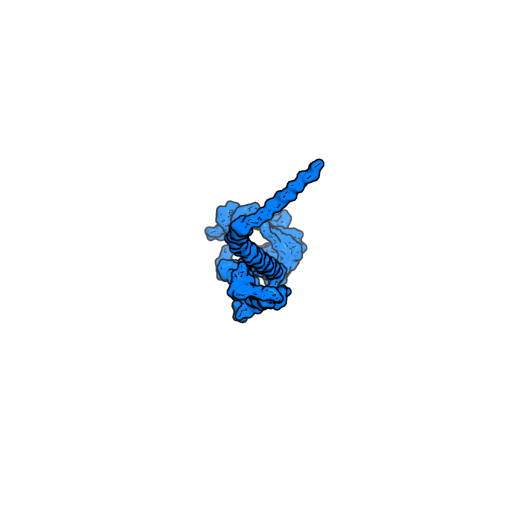6.651 -1.349 19.804 1.00 92.19 263 GLN A O 1
ATOM 2106 N N . ILE A 1 264 ? -15.014 -2.889 19.886 1.00 93.81 264 ILE A N 1
ATOM 2107 C CA . ILE A 1 264 ? -14.146 -2.179 20.832 1.00 93.81 264 ILE A CA 1
ATOM 2108 C C . ILE A 1 264 ? -13.135 -1.330 20.064 1.00 93.81 264 ILE A C 1
ATOM 2110 O O . ILE A 1 264 ? -12.830 -0.204 20.465 1.00 93.81 264 ILE A O 1
ATOM 2114 N N . TYR A 1 265 ? -12.617 -1.865 18.958 1.00 96.00 265 TYR A N 1
ATOM 2115 C CA . TYR A 1 265 ? -11.571 -1.223 18.180 1.00 96.00 265 TYR A CA 1
ATOM 2116 C C . TYR A 1 265 ? -11.653 -1.598 16.700 1.00 96.00 265 TYR A C 1
ATOM 2118 O O . TYR A 1 265 ? -12.155 -2.661 16.344 1.00 96.00 265 TYR A O 1
ATOM 2126 N N . LYS A 1 266 ? -11.165 -0.699 15.845 1.00 95.88 266 LYS A N 1
ATOM 2127 C CA . LYS A 1 266 ? -11.002 -0.914 14.408 1.00 95.88 266 LYS A CA 1
ATOM 2128 C C . LYS A 1 266 ? -9.727 -0.220 13.960 1.00 95.88 266 LYS A C 1
ATOM 2130 O O . LYS A 1 266 ? -9.523 0.953 14.274 1.00 95.88 266 LYS A O 1
ATOM 2135 N N . ALA A 1 267 ? -8.901 -0.948 13.226 1.00 94.38 267 ALA A N 1
ATOM 2136 C CA . ALA A 1 267 ? -7.687 -0.448 12.616 1.00 94.38 267 ALA A CA 1
ATOM 2137 C C . ALA A 1 267 ? -7.757 -0.623 11.100 1.00 94.38 267 ALA A C 1
ATOM 2139 O O . ALA A 1 267 ? -8.349 -1.577 10.595 1.00 94.38 267 ALA A O 1
ATOM 2140 N N . ILE A 1 268 ? -7.167 0.334 10.390 1.00 93.38 268 ILE A N 1
ATOM 2141 C CA . ILE A 1 268 ? -7.118 0.358 8.931 1.00 93.38 268 ILE A CA 1
ATOM 2142 C C . ILE A 1 268 ? -5.670 0.587 8.527 1.00 93.38 268 ILE A C 1
ATOM 2144 O O . ILE A 1 268 ? -4.982 1.430 9.111 1.00 93.38 268 ILE A O 1
ATOM 2148 N N . ALA A 1 269 ? -5.205 -0.155 7.534 1.00 92.62 269 ALA A N 1
ATOM 2149 C CA . ALA A 1 269 ? -3.894 0.036 6.951 1.00 92.62 269 ALA A CA 1
ATOM 2150 C C . ALA A 1 269 ? -3.883 -0.343 5.473 1.00 92.62 269 ALA A C 1
ATOM 2152 O O . ALA A 1 269 ? -4.725 -1.106 5.023 1.00 92.62 269 ALA A O 1
ATOM 2153 N N . ASN A 1 270 ? -2.873 0.135 4.747 1.00 90.19 270 ASN A N 1
ATOM 2154 C CA . ASN A 1 270 ? -2.709 -0.173 3.331 1.00 90.19 270 ASN A CA 1
ATOM 2155 C C . ASN A 1 270 ? -1.487 -1.066 3.124 1.00 90.19 270 ASN A C 1
ATOM 2157 O O . ASN A 1 270 ? -0.481 -0.921 3.832 1.00 90.19 270 ASN A O 1
ATOM 2161 N N . LYS A 1 271 ? -1.563 -1.954 2.133 1.00 85.81 271 LYS A N 1
ATOM 2162 C CA . LYS A 1 271 ? -0.444 -2.788 1.687 1.00 85.81 271 LYS A CA 1
ATOM 2163 C C . LYS A 1 271 ? -0.375 -2.815 0.168 1.00 85.81 271 LYS A C 1
ATOM 2165 O O . LYS A 1 271 ? -1.390 -3.014 -0.491 1.00 85.81 271 LYS A O 1
ATOM 2170 N N . VAL A 1 272 ? 0.829 -2.647 -0.366 1.00 81.06 272 VAL A N 1
ATOM 2171 C CA . VAL A 1 272 ? 1.125 -2.859 -1.786 1.00 81.06 272 VAL A CA 1
ATOM 2172 C C . VAL A 1 272 ? 1.627 -4.288 -1.950 1.00 81.06 272 VAL A C 1
ATOM 2174 O O . VAL A 1 272 ? 2.527 -4.699 -1.219 1.00 81.06 272 VAL A O 1
ATOM 2177 N N . ILE A 1 273 ? 1.036 -5.036 -2.877 1.00 71.81 273 ILE A N 1
ATOM 2178 C CA . ILE A 1 273 ? 1.578 -6.316 -3.341 1.00 71.81 273 ILE A CA 1
ATOM 2179 C C . ILE A 1 273 ? 2.086 -6.097 -4.763 1.00 71.81 273 ILE A C 1
ATOM 2181 O O . ILE A 1 273 ? 1.343 -5.555 -5.591 1.00 71.81 273 ILE A O 1
ATOM 2185 N N . TYR A 1 274 ? 3.349 -6.468 -4.978 1.00 65.62 274 TYR A N 1
ATOM 2186 C CA . TYR A 1 274 ? 4.055 -6.410 -6.257 1.00 65.62 274 TYR A CA 1
ATOM 2187 C C . TYR A 1 274 ? 4.004 -7.763 -6.965 1.00 65.62 274 TYR A C 1
ATOM 2189 O O . TYR A 1 274 ? 4.039 -8.785 -6.240 1.00 65.62 274 TYR A O 1
#

pLDDT: mean 82.62, std 14.86, range [37.47, 97.0]

Mean predicted aligned error: 15.78 Å

Sequence (274 aa):
MKKYIIKKGFTLIEILISISILFIIIIPLSNLIISSTKMSKSGEEKQQAVTIAQQIIEEIKGIPDFNSFSTYGITLNKVAQGKDEFYGNKVLDEGYIVDIHIKPINDLSFYNKIDSNVVYDVDIFIEGTDNDIRIKKVNDVNVNYAIKSGELIIDNNISNIKITYGINGTNTFEKNNNSFGKVRVSFGANTNINNNFIFKASNYNLEPFEIYIEVDSNAHVNYSMDNNLGKIRKYFNIVNSEKSSFANKIYDIEVSISKNNKQIYKAIANKVIY